Protein 7L1Y (pdb70)

Nearest PDB structures (foldseek):
  7l1y-assembly1_A  TM=1.004E+00  e=1.254E-53  unidentified
  7l1z-assembly3_C  TM=9.876E-01  e=2.554E-44  unidentified
  5vqj-assembly1_A  TM=9.761E-01  e=6.353E-40  unidentified
  8ypx-assembly1_A  TM=9.113E-01  e=1.255E-16  Thermoanaerobacterium saccharolyticum
  7kv0-assembly2_B  TM=8.827E-01  e=9.068E-17  Paenibacillus xylanivorans

Secondary structure (DSSP, 8-state):
--HHHHHHHHTTGGGSTTEEEEESSEEEE-SSEEEEEETTEEEEEEESSS-EEEEEETTSEEEEEE-SSS-EEEEEEEESS--TT-EEEEEEEEES--SEEEEEEEEE-TTS-TTSGGGEEEEEEEEEESS-GGGGSEEEEEEEETTEEEEEEEEEEEEE--TTSSEEEEEEEEEESSPPPTTSEEEEEHHHHHHHHHHTT-PPPPSS---SSSS---EEEEEEEES-SS-EEEEEEEEE----

Solvent-accessible surface area: 10443 Å² total; per-residue (Å²): 126,31,92,20,5,40,88,0,145,96,56,27,3,82,145,6,161,19,30,71,92,61,45,82,139,57,25,110,12,70,121,74,60,4,0,0,0,0,5,59,32,1,0,3,0,66,21,94,30,43,57,6,20,0,71,1,42,41,155,0,56,7,32,0,50,10,97,27,33,74,9,25,0,7,0,0,0,1,33,13,56,5,56,109,93,9,14,0,0,2,99,1,81,68,26,34,29,1,10,2,0,0,0,6,0,6,0,13,43,117,102,58,83,72,129,53,24,20,6,0,0,14,0,5,0,0,1,45,34,98,76,51,1,39,124,83,24,97,122,18,60,58,28,92,4,80,69,56,91,4,23,0,27,58,7,71,76,136,113,79,63,15,3,41,9,113,17,44,1,36,15,1,9,0,30,2,92,59,84,22,100,63,42,111,86,32,78,0,44,0,35,40,1,20,130,1,0,41,71,52,56,14,107,24,9,76,14,101,23,20,64,6,73,53,8,0,0,10,0,0,0,0,0,4,2,74,95,17,180,117,106,8,52,0,25,2,56,0,67,77,69,37,112,275

B-factor: mean 17.16, std 8.48, range [7.87, 65.56]

Sequence (244 aa):
MPPAVADAKASSGIARFNNAYTQYFPEATLIITQQPHATGHVGNFFFTHWKDGGSSAALDLDAKGNFSSVSSSWQGGGYNYVGGPGWHFGDKNRVIGYRFNQDSGASYITLYGWGYDKKSMPATDPAHLVEYYILLQRWTYDPSQDGIYGKTFVSNGIEYSSTYRSIRKVKPSINGPTTFYQYWSSKPSAQQELGKDHKIIFADHVKKAWADTGWILPDMNNFDASDDPTYQVLAVEVFNPQKNGTASGQVWDETPR

Foldseek 3Di:
DADLLVVCVVQPQVLFPQEDEEAAFKDKDWDAWHWYHAQNKIKTKHKPDATKIWIAGNQQWIKIWGFFFAIKIKMGIHHQFDDLQWKKKKAWADWPAFQFQWKWWKAAAPPDDLVDQLRIEIETETQAHPHDCQVAFDWQQWDDDPHWIKTKTKHWDQQDQDQQGGGIHIYIYIYTPDHHDHPDMDIDRNNVSQVSCVVRPRHGHGGADPPGRHGGRTIGRMGMHHNHRGIIMIIMGMDIPRDD

InterPro domains:
  IPR001137 Glycoside hydrolase family 11 [PTHR46828] (54-251)
  IPR013319 Glycoside hydrolase family 11/12 [G3DSA:2.60.120.180] (50-265)
  IPR013320 Concanavalin A-like lectin/glucanase domain superfamily [SSF49899] (63-260)
  IPR033123 Glycosyl hydrolase 11 domain [PF00457] (64-258)
  IPR033123 Glycosyl hydrolase 11 domain [PS51761] (53-261)

Structure (mmCIF, N/CA/C/O backbone):
data_7L1Y
#
_entry.id   7L1Y
#
_cell.length_a   55.958
_cell.length_b   55.958
_cell.length_c   163.276
_cell.angle_alpha   90.000
_cell.angle_beta   90.000
_cell.angle_gamma   90.000
#
_symmetry.space_group_name_H-M   'P 43 21 2'
#
loop_
_entity.id
_entity.type
_entity.pdbx_description
1 polymer Exo-B-1,4-beta-xylanase
2 branched beta-D-xylopyranose-(1-4)-beta-D-xylopyranose
3 non-polymer 1,2-ETHANEDIOL
4 water water
#
loop_
_atom_site.group_PDB
_atom_site.id
_atom_site.type_symbol
_atom_site.label_atom_id
_atom_site.label_alt_id
_atom_site.label_comp_id
_atom_site.label_asym_id
_atom_site.label_entity_id
_atom_site.label_seq_id
_atom_site.pdbx_PDB_ins_code
_atom_site.Cartn_x
_atom_site.Cartn_y
_atom_site.Cartn_z
_atom_site.occupancy
_atom_site.B_iso_or_equiv
_atom_site.auth_seq_id
_atom_site.auth_comp_id
_atom_site.auth_asym_id
_atom_site.auth_atom_id
_atom_site.pdbx_PDB_model_num
ATOM 1 N N . MET A 1 4 ? -14.99700 -29.36900 2.72300 1.000 42.11000 4 MET A N 1
ATOM 2 C CA . MET A 1 4 ? -13.99200 -29.02600 1.72500 1.000 37.46000 4 MET A CA 1
ATOM 3 C C . MET A 1 4 ? -13.89900 -27.51400 1.55000 1.000 29.81000 4 MET A C 1
ATOM 4 O O . MET A 1 4 ? -14.89000 -26.80400 1.72100 1.000 28.77000 4 MET A O 1
ATOM 9 N N . PRO A 1 5 ? -12.70400 -27.02200 1.22400 1.000 22.07000 5 PRO A N 1
ATOM 10 C CA . PRO A 1 5 ? -12.56200 -25.59600 0.94600 1.000 18.44000 5 PRO A CA 1
ATOM 11 C C . PRO A 1 5 ? -13.45700 -25.18400 -0.20100 1.000 16.56000 5 PRO A C 1
ATOM 12 O O . PRO A 1 5 ? -13.75700 -25.98900 -1.10600 1.000 16.95000 5 PRO A O 1
ATOM 16 N N . PRO A 1 6 ? -13.91000 -23.92500 -0.21600 1.000 15.52000 6 PRO A N 1
ATOM 17 C CA . PRO A 1 6 ? -14.97400 -23.53800 -1.16200 1.000 17.97000 6 PRO A CA 1
ATOM 18 C C . PRO A 1 6 ? -14.57400 -23.58500 -2.62800 1.000 16.61000 6 PRO A C 1
ATOM 19 O O . PRO A 1 6 ? -15.39500 -23.96900 -3.46900 1.000 16.38000 6 PRO A O 1
ATOM 23 N N . ALA A 1 7 ? -13.35600 -23.16100 -2.97600 1.000 17.50000 7 ALA A N 1
ATOM 24 C CA . ALA A 1 7 ? -12.95000 -23.23500 -4.37600 1.000 14.88000 7 ALA A CA 1
ATOM 25 C C . ALA A 1 7 ? -12.85000 -24.67500 -4.84400 1.000 14.30000 7 ALA A C 1
ATOM 26 O O . ALA A 1 7 ? -13.15200 -24.96900 -6.00800 1.000 15.20000 7 ALA A O 1
ATOM 28 N N . VAL A 1 8 ? -12.42800 -25.57600 -3.95800 1.000 13.76000 8 VAL A N 1
ATOM 29 C CA . VAL A 1 8 ? -12.38000 -26.99500 -4.29600 1.000 14.76000 8 VAL A CA 1
ATOM 30 C C . VAL A 1 8 ? -13.78400 -27.51300 -4.56400 1.000 16.06000 8 VAL A C 1
ATOM 31 O O . VAL A 1 8 ? -14.03400 -28.21200 -5.55400 1.000 15.34000 8 VAL A O 1
ATOM 35 N N . ALA A 1 9 ? -14.72200 -27.17400 -3.67600 1.000 16.34000 9 ALA A N 1
ATOM 36 C CA . ALA A 1 9 ? -16.10700 -27.58300 -3.86400 1.000 15.79000 9 ALA A CA 1
ATOM 37 C C . ALA A 1 9 ? -16.67400 -27.01300 -5.15500 1.000 17.60000 9 ALA A C 1
ATOM 38 O O . ALA A 1 9 ? -17.34300 -27.72800 -5.91200 1.000 15.59000 9 ALA A O 1
ATOM 40 N N . ASP A 1 10 ? -16.40800 -25.73100 -5.43300 1.000 15.12000 10 ASP A N 1
ATOM 41 C CA . ASP A 1 10 ? -16.90000 -25.12300 -6.66800 1.000 15.94000 10 ASP A CA 1
ATOM 42 C C . ASP A 1 10 ? -16.31000 -25.80300 -7.89400 1.000 15.32000 10 ASP A C 1
ATOM 43 O O . ASP A 1 10 ? -17.01600 -26.06300 -8.87300 1.000 14.92000 10 ASP A O 1
ATOM 48 N N . ALA A 1 11 ? -15.00900 -26.08300 -7.86400 1.000 13.92000 11 ALA A N 1
ATOM 49 C CA . ALA A 1 11 ? -14.36700 -26.73000 -9.00100 1.000 13.56000 11 ALA A CA 1
ATOM 50 C C . ALA A 1 11 ? -14.91100 -28.13600 -9.21400 1.000 15.25000 11 ALA A C 1
ATOM 51 O O . ALA A 1 11 ? -15.15400 -28.54300 -10.35500 1.000 13.64000 11 ALA A O 1
ATOM 53 N N . LYS A 1 12 ? -15.11700 -28.88400 -8.13000 1.000 14.28000 12 LYS A N 1
ATOM 54 C CA . LYS A 1 12 ? -15.68000 -30.22400 -8.25600 1.000 16.09000 12 LYS A CA 1
ATOM 55 C C . LYS A 1 12 ? -17.08900 -30.17400 -8.83200 1.000 15.62000 12 LYS A C 1
ATOM 56 O O . LYS A 1 12 ? -17.42800 -30.94600 -9.73900 1.000 15.81000 12 LYS A O 1
ATOM 62 N N . ALA A 1 13 ? -17.92400 -29.26500 -8.31400 1.000 15.20000 13 ALA A N 1
ATOM 63 C CA . ALA A 1 13 ? -19.31300 -29.15000 -8.74900 1.000 15.65000 13 ALA A CA 1
ATOM 64 C C . ALA A 1 13 ? -19.44600 -28.63000 -10.17200 1.000 16.93000 13 ALA A C 1
ATOM 65 O O . ALA A 1 13 ? -20.53100 -28.73100 -10.75300 1.000 15.85000 13 ALA A O 1
ATOM 67 N N . SER A 1 14 ? -18.38500 -28.05500 -10.73700 1.000 14.51000 14 SER A N 1
ATOM 68 C CA A SER A 1 14 ? -18.39400 -27.65000 -12.13700 0.700 14.40000 14 SER A CA 1
ATOM 69 C CA B SER A 1 14 ? -18.35100 -27.62300 -12.12700 0.300 14.44000 14 SER A CA 1
ATOM 70 C C . SER A 1 14 ? -17.59200 -28.59700 -13.01900 1.000 11.38000 14 SER A C 1
ATOM 71 O O . SER A 1 14 ? -17.35700 -28.29300 -14.19000 1.000 13.71000 14 SER A O 1
ATOM 76 N N . GLY A 1 15 ? -17.18400 -29.74000 -12.47700 1.000 12.68000 15 GLY A N 1
ATOM 77 C CA . GLY A 1 15 ? -16.61500 -30.81100 -13.27500 1.000 13.86000 15 GLY A CA 1
ATOM 78 C C . GLY A 1 15 ? -15.14800 -30.69800 -13.62000 1.000 12.24000 15 GLY A C 1
ATOM 79 O O . GLY A 1 15 ? -14.74400 -31.10700 -14.71400 1.000 12.07000 15 GLY A O 1
ATOM 80 N N . ILE A 1 16 ? -14.32600 -30.17600 -12.70400 1.000 12.50000 16 ILE A N 1
ATOM 81 C CA . ILE A 1 16 ? -12.89500 -30.08200 -12.97600 1.000 12.82000 16 ILE A CA 1
ATOM 82 C C . ILE A 1 16 ? -12.25400 -31.45400 -13.14600 1.000 11.42000 16 ILE A C 1
ATOM 83 O O . ILE A 1 16 ? -11.21500 -31.57700 -13.80300 1.000 13.09000 16 ILE A O 1
ATOM 88 N N . ALA A 1 17 ? -12.85800 -32.50000 -12.57500 1.000 13.58000 17 ALA A N 1
ATOM 89 C CA . ALA A 1 17 ? -12.31700 -33.84600 -12.71800 1.000 14.32000 17 ALA A CA 1
ATOM 90 C C . ALA A 1 17 ? -12.38600 -34.36400 -14.14800 1.000 15.02000 17 ALA A C 1
ATOM 91 O O . ALA A 1 17 ? -11.82400 -35.42900 -14.42600 1.000 18.33000 17 ALA A O 1
ATOM 93 N N . ARG A 1 18 ? -13.04800 -33.64500 -15.05800 1.000 12.81000 18 ARG A N 1
ATOM 94 C CA . ARG A 1 18 ? -13.04100 -34.02900 -16.46400 1.000 13.89000 18 ARG A CA 1
ATOM 95 C C . ARG A 1 18 ? -11.63400 -34.03300 -17.05300 1.000 15.10000 18 ARG A C 1
ATOM 96 O O . ARG A 1 18 ? -11.40400 -34.69200 -18.07300 1.000 15.95000 18 ARG A O 1
ATOM 104 N N . PHE A 1 19 ? -10.68800 -33.30900 -16.45200 1.000 14.19000 19 PHE A N 1
ATOM 105 C CA . PHE A 1 19 ? -9.34200 -33.21000 -16.99900 1.000 13.97000 19 PHE A CA 1
ATOM 106 C C . PHE A 1 19 ? -8.48600 -34.35800 -16.49200 1.000 12.57000 19 PHE A C 1
ATOM 107 O O . PHE A 1 19 ? -8.36300 -34.55900 -15.28100 1.000 14.38000 19 PHE A O 1
ATOM 115 N N . ASN A 1 20 ? -7.85200 -35.07500 -17.42000 1.000 13.46000 20 ASN A N 1
ATOM 116 C CA A ASN A 1 20 ? -6.98900 -36.18300 -17.02700 0.490 15.19000 20 ASN A CA 1
ATOM 117 C CA B ASN A 1 20 ? -6.98500 -36.18300 -17.03000 0.510 15.19000 20 ASN A CA 1
ATOM 118 C C . ASN A 1 20 ? -5.83200 -35.70000 -16.16000 1.000 14.33000 20 ASN A C 1
ATOM 119 O O . ASN A 1 20 ? -5.41800 -36.39200 -15.22200 1.000 15.40000 20 ASN A O 1
ATOM 128 N N . ALA A 1 21 ? -5.30300 -34.51200 -16.45100 1.000 12.79000 21 ALA A N 1
ATOM 129 C CA . ALA A 1 21 ? -4.16200 -33.98700 -15.70600 1.000 13.28000 21 ALA A CA 1
ATOM 130 C C . ALA A 1 21 ? -4.52700 -33.45700 -14.33100 1.000 12.23000 21 ALA A C 1
ATOM 131 O O . ALA A 1 21 ? -3.61800 -33.19800 -13.53500 1.000 13.54000 21 ALA A O 1
ATOM 133 N N . TYR A 1 22 ? -5.80900 -33.25800 -14.03000 1.000 12.40000 22 TYR A N 1
ATOM 134 C CA . TYR A 1 22 ? -6.18900 -32.85900 -12.68200 1.000 12.22000 22 TYR A CA 1
ATOM 135 C C . TYR A 1 22 ? -5.98800 -34.03600 -11.74200 1.000 14.37000 22 TYR A C 1
ATOM 136 O O . TYR A 1 22 ? -6.52100 -35.12700 -11.97900 1.000 15.85000 22 TYR A O 1
ATOM 145 N N . THR A 1 23 ? -5.19800 -33.82100 -10.69100 1.000 14.38000 23 THR A N 1
ATOM 146 C CA . THR A 1 23 ? -4.85000 -34.88200 -9.75700 1.000 14.40000 23 THR A CA 1
ATOM 147 C C . THR A 1 23 ? -5.93200 -35.03300 -8.69800 1.000 14.58000 23 THR A C 1
ATOM 148 O O . THR A 1 23 ? -6.82600 -35.87500 -8.83700 1.000 16.58000 23 THR A O 1
ATOM 152 N N . GLN A 1 24 ? -5.88500 -34.21500 -7.65700 1.000 15.98000 24 GLN A N 1
ATOM 153 C CA . GLN A 1 24 ? -6.85600 -34.33000 -6.57800 1.000 14.46000 24 GLN A CA 1
ATOM 154 C C . GLN A 1 24 ? -6.75900 -33.08800 -5.70800 1.000 16.03000 24 GLN A C 1
ATOM 155 O O . GLN A 1 24 ? -5.90300 -32.21900 -5.90600 1.000 15.06000 24 GLN A O 1
ATOM 161 N N . TYR A 1 25 ? -7.65000 -33.03200 -4.72600 1.000 16.35000 25 TYR A N 1
ATOM 162 C CA . TYR A 1 25 ? -7.54100 -32.11100 -3.61000 1.000 16.25000 25 TYR A CA 1
ATOM 163 C C . TYR A 1 25 ? -6.61500 -32.72900 -2.56900 1.000 17.64000 25 TYR A C 1
ATOM 164 O O . TYR A 1 25 ? -6.84400 -33.85800 -2.11600 1.000 16.90000 25 TYR A O 1
ATOM 173 N N . PHE A 1 26 ? -5.54200 -32.00700 -2.22900 1.000 16.34000 26 PHE A N 1
ATOM 174 C CA . PHE A 1 26 ? -4.65300 -32.37400 -1.13600 1.000 16.18000 26 PHE A CA 1
ATOM 175 C C . PHE A 1 26 ? -4.97300 -31.47500 0.04600 1.000 15.54000 26 PHE A C 1
ATOM 176 O O . PHE A 1 26 ? -4.82800 -30.24900 -0.07300 1.000 14.37000 26 PHE A O 1
ATOM 184 N N . PRO A 1 27 ? -5.40200 -32.01300 1.19300 1.000 18.83000 27 PRO A N 1
ATOM 185 C CA . PRO A 1 27 ? -5.83000 -31.13100 2.28800 1.000 17.83000 27 PRO A CA 1
ATOM 186 C C . PRO A 1 27 ? -4.70400 -30.35200 2.95100 1.000 20.53000 27 PRO A C 1
ATOM 187 O O . PRO A 1 27 ? -4.97000 -29.28000 3.50500 1.000 20.64000 27 PRO A O 1
ATOM 191 N N . GLU A 1 28 ? -3.46400 -30.83700 2.92100 1.000 18.77000 28 GLU A N 1
ATOM 192 C CA . GLU A 1 28 ? -2.40100 -30.27400 3.75100 1.000 25.57000 28 GLU A CA 1
ATOM 193 C C . GLU A 1 28 ? -1.32600 -29.55900 2.93400 1.000 27.42000 28 GLU A C 1
ATOM 194 O O . GLU A 1 28 ? -1.24300 -28.33000 2.96600 1.000 28.30000 28 GLU A O 1
ATOM 200 N N . ALA A 1 29 ? -0.46200 -30.30300 2.25700 1.000 19.41000 29 ALA A N 1
ATOM 201 C CA . ALA A 1 29 ? 0.60800 -29.74500 1.44200 1.000 19.67000 29 ALA A CA 1
ATOM 202 C C . ALA A 1 29 ? 1.19300 -30.88700 0.63800 1.000 24.93000 29 ALA A C 1
ATOM 203 O O . ALA A 1 29 ? 1.25900 -32.01800 1.12500 1.000 31.85000 29 ALA A O 1
ATOM 205 N N . THR A 1 30 ? 1.60500 -30.59900 -0.59000 1.000 17.66000 30 THR A N 1
ATOM 206 C CA . THR A 1 30 ? 2.12300 -31.64800 -1.44700 1.000 18.30000 30 THR A CA 1
ATOM 207 C C . THR A 1 30 ? 3.30800 -31.12900 -2.24500 1.000 13.03000 30 THR A C 1
ATOM 208 O O . THR A 1 30 ? 3.51500 -29.92000 -2.39100 1.000 15.08000 30 THR A O 1
ATOM 212 N N . LEU A 1 31 ? 4.09200 -32.07500 -2.74500 1.000 13.76000 31 LEU A N 1
ATOM 213 C CA . LEU A 1 31 ? 5.20400 -31.81400 -3.64000 1.000 14.89000 31 LEU A CA 1
ATOM 214 C C . LEU A 1 31 ? 4.84500 -32.38700 -5.00400 1.000 16.60000 31 LEU A C 1
ATOM 215 O O . LEU A 1 31 ? 4.50900 -33.57100 -5.11300 1.000 17.88000 31 LEU A O 1
ATOM 220 N N . ILE A 1 32 ? 4.90600 -31.54700 -6.03500 1.000 13.04000 32 ILE A N 1
ATOM 221 C CA A ILE A 1 32 ? 4.57100 -31.93800 -7.40000 0.670 13.44000 32 ILE A CA 1
ATOM 222 C CA B ILE A 1 32 ? 4.56900 -31.93000 -7.40300 0.330 13.46000 32 ILE A CA 1
ATOM 223 C C . ILE A 1 32 ? 5.85300 -31.96000 -8.21600 1.000 11.95000 32 ILE A C 1
ATOM 224 O O . ILE A 1 32 ? 6.57200 -30.95700 -8.27700 1.000 12.52000 32 ILE A O 1
ATOM 233 N N . THR A 1 33 ? 6.12400 -33.09600 -8.87100 1.000 13.82000 33 THR A N 1
ATOM 234 C CA . THR A 1 33 ? 7.33900 -33.26700 -9.66300 1.000 13.56000 33 THR A CA 1
ATOM 235 C C . THR A 1 33 ? 7.10600 -33.84200 -11.05700 1.000 13.21000 33 THR A C 1
ATOM 236 O O . THR A 1 33 ? 8.05600 -33.89500 -11.84300 1.000 14.39000 33 THR A O 1
ATOM 240 N N . GLN A 1 34 ? 5.88200 -34.26200 -11.38700 1.000 14.45000 34 GLN A N 1
ATOM 241 C CA A GLN A 1 34 ? 5.60100 -34.95000 -12.63900 0.460 13.30000 34 GLN A CA 1
ATOM 242 C CA B GLN A 1 34 ? 5.59500 -34.95000 -12.63900 0.540 13.29000 34 GLN A CA 1
ATOM 243 C C . GLN A 1 34 ? 5.61300 -33.96700 -13.81400 1.000 13.23000 34 GLN A C 1
ATOM 244 O O . GLN A 1 34 ? 5.73700 -32.75300 -13.62700 1.000 12.77000 34 GLN A O 1
ATOM 255 N N . PRO A 1 35 ? 5.51000 -34.45900 -15.05900 1.000 12.46000 35 PRO A N 1
ATOM 256 C CA . PRO A 1 35 ? 5.55700 -33.52100 -16.19700 1.000 13.22000 35 PRO A CA 1
ATOM 257 C C . PRO A 1 35 ? 4.40000 -32.53700 -16.28400 1.000 11.51000 35 PRO A C 1
ATOM 258 O O . PRO A 1 35 ? 4.61200 -31.41400 -16.75600 1.000 12.91000 35 PRO A O 1
ATOM 262 N N . HIS A 1 36 ? 3.18800 -32.91900 -15.88200 1.000 11.48000 36 HIS A N 1
ATOM 263 C CA . HIS A 1 36 ? 2.01100 -32.08100 -16.12500 1.000 11.05000 36 HIS A CA 1
ATOM 264 C C . HIS A 1 36 ? 0.94800 -32.43200 -15.09900 1.000 11.51000 36 HIS A C 1
ATOM 265 O O . HIS A 1 36 ? 0.46300 -33.56700 -15.07900 1.000 12.67000 36 HIS A O 1
ATOM 272 N N . ALA A 1 37 ? 0.59000 -31.47500 -14.24600 1.000 10.67000 37 ALA A N 1
ATOM 273 C CA . ALA A 1 37 ? -0.41600 -31.73600 -13.22800 1.000 11.07000 37 ALA A CA 1
ATOM 274 C C . ALA A 1 37 ? -1.11200 -30.44600 -12.83800 1.000 10.90000 37 ALA A C 1
ATOM 275 O O . ALA A 1 37 ? -0.49600 -29.37600 -12.79700 1.000 11.43000 37 ALA A O 1
ATOM 277 N N . THR A 1 38 ? -2.39800 -30.56300 -12.54900 1.000 10.66000 38 THR A N 1
ATOM 278 C CA . THR A 1 38 ? -3.13500 -29.54100 -11.83200 1.000 11.61000 38 THR A CA 1
ATOM 279 C C . THR A 1 38 ? -3.76800 -30.20400 -10.62200 1.000 10.92000 38 THR A C 1
ATOM 280 O O . THR A 1 38 ? -3.75200 -31.42900 -10.48000 1.000 11.00000 38 THR A O 1
ATOM 284 N N . GLY A 1 39 ? -4.30600 -29.38500 -9.72800 1.000 10.60000 39 GLY A N 1
ATOM 285 C CA . GLY A 1 39 ? -4.91200 -29.90300 -8.51800 1.000 11.91000 39 GLY A CA 1
ATOM 286 C C . GLY A 1 39 ? -5.22100 -28.77000 -7.56400 1.000 9.52000 39 GLY A C 1
ATOM 287 O O . GLY A 1 39 ? -5.16600 -27.59900 -7.93200 1.000 10.69000 39 GLY A O 1
ATOM 288 N N . HIS A 1 40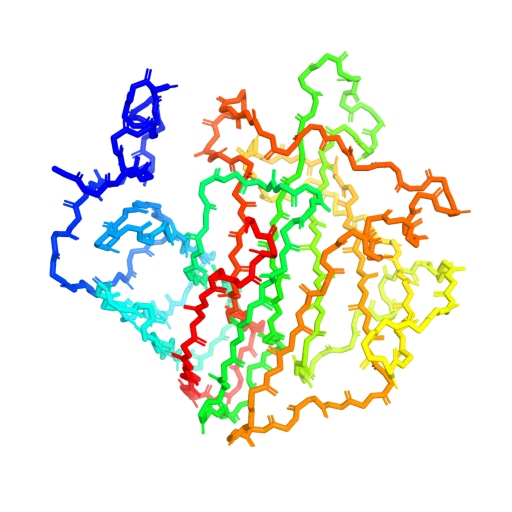 ? -5.55700 -29.14600 -6.33100 1.000 11.85000 40 HIS A N 1
ATOM 289 C CA . HIS A 1 40 ? -5.74800 -28.18500 -5.25300 1.000 10.90000 40 HIS A CA 1
ATOM 290 C C . HIS A 1 40 ? -4.96900 -28.63500 -4.02800 1.000 11.51000 40 HIS A C 1
ATOM 291 O O . HIS A 1 40 ? -4.94700 -29.82100 -3.69500 1.000 13.05000 40 HIS A O 1
ATOM 298 N N . VAL A 1 41 ? -4.30300 -27.68700 -3.38100 1.000 12.53000 41 VAL A N 1
ATOM 299 C CA . VAL A 1 41 ? -3.74200 -27.87600 -2.05000 1.000 12.53000 41 VAL A CA 1
ATOM 300 C C . VAL A 1 41 ? -4.48300 -26.90400 -1.15800 1.000 13.27000 41 VAL A C 1
ATOM 301 O O . VAL A 1 41 ? -4.41000 -25.68800 -1.36900 1.000 13.56000 41 VAL A O 1
ATOM 305 N N . GLY A 1 42 ? -5.21400 -27.42800 -0.17700 1.000 13.31000 42 GLY A N 1
ATOM 306 C CA . GLY A 1 42 ? -6.17600 -26.55600 0.46500 1.000 13.70000 42 GLY A CA 1
ATOM 307 C C . GLY A 1 42 ? -7.11000 -25.93900 -0.55800 1.000 14.39000 42 GLY A C 1
ATOM 308 O O . GLY A 1 42 ? -7.55500 -26.59700 -1.50700 1.000 14.01000 42 GLY A O 1
ATOM 309 N N . ASN A 1 43 ? -7.37800 -24.64500 -0.39700 1.000 12.18000 43 ASN A N 1
ATOM 310 C CA . ASN A 1 43 ? -8.21700 -23.90100 -1.32500 1.000 11.95000 43 ASN A CA 1
ATOM 311 C C . ASN A 1 43 ? -7.46500 -23.42400 -2.56400 1.000 11.98000 43 ASN A C 1
ATOM 312 O O . ASN A 1 43 ? -8.08400 -22.79600 -3.43100 1.000 12.54000 43 ASN A O 1
ATOM 317 N N . PHE A 1 44 ? -6.16000 -23.69300 -2.66400 1.000 12.00000 44 PHE A N 1
ATOM 318 C CA . PHE A 1 44 ? -5.32500 -23.14300 -3.73000 1.000 11.68000 44 PHE A CA 1
ATOM 319 C C . PHE A 1 44 ? -5.26100 -24.10600 -4.90500 1.000 10.75000 44 PHE A C 1
ATOM 320 O O . PHE A 1 44 ? -4.81100 -25.24500 -4.75300 1.000 11.12000 44 PHE A O 1
ATOM 328 N N . PHE A 1 45 ? -5.70800 -23.65000 -6.07300 1.000 10.34000 45 PHE A N 1
ATOM 329 C CA . PHE A 1 45 ? -5.42100 -24.37300 -7.30400 1.000 10.42000 45 PHE A CA 1
ATOM 330 C C . PHE A 1 45 ? -3.92500 -24.31500 -7.59300 1.000 9.82000 45 PHE A C 1
ATOM 331 O O . PHE A 1 45 ? -3.23300 -23.37200 -7.20100 1.000 10.01000 45 PHE A O 1
ATOM 339 N N . PHE A 1 46 ? -3.42000 -25.31700 -8.30400 1.000 10.00000 46 PHE A N 1
ATOM 340 C CA . PHE A 1 46 ? -2.07200 -25.22300 -8.84300 1.000 9.21000 46 PHE A CA 1
ATOM 341 C C . PHE A 1 46 ? -2.02800 -25.76100 -10.26400 1.000 10.43000 46 PHE A C 1
ATOM 342 O O . PHE A 1 46 ? -2.80900 -26.64600 -10.64500 1.000 10.24000 46 PHE A O 1
ATOM 350 N N . THR A 1 47 ? -1.07600 -25.23000 -11.03100 1.000 9.41000 47 THR A N 1
ATOM 351 C CA . THR A 1 47 ? -0.66300 -25.79400 -12.30400 1.000 9.92000 47 THR A CA 1
ATOM 352 C C . THR A 1 47 ? 0.83400 -26.06300 -12.24900 1.000 9.29000 47 THR A C 1
ATOM 353 O O . THR A 1 47 ? 1.57400 -25.41500 -11.49300 1.000 10.11000 47 THR A O 1
ATOM 357 N N . HIS A 1 48 ? 1.27600 -27.03100 -13.05400 1.000 9.53000 48 HIS A N 1
ATOM 358 C CA . HIS A 1 48 ? 2.66400 -27.48200 -13.03500 1.000 10.06000 48 HIS A CA 1
ATOM 359 C C . HIS A 1 48 ? 2.90400 -28.16800 -14.37600 1.000 8.81000 48 HIS A C 1
ATOM 360 O O . HIS A 1 48 ? 2.26200 -29.18500 -14.66500 1.000 9.92000 48 HIS A O 1
ATOM 367 N N . TRP A 1 49 ? 3.78900 -27.60500 -15.19400 1.000 10.24000 49 TRP A N 1
ATOM 368 C CA . TRP A 1 49 ? 4.01800 -28.15500 -16.52500 1.000 10.05000 49 TRP A CA 1
ATOM 369 C C . TRP A 1 49 ? 5.46000 -27.92700 -16.94500 1.000 10.47000 49 TRP A C 1
ATOM 370 O O . TRP A 1 49 ? 5.99500 -26.83000 -16.78500 1.000 10.02000 49 TRP A O 1
ATOM 381 N N . LYS A 1 50 ? 6.07100 -28.96200 -17.52300 1.000 10.18000 50 LYS A N 1
ATOM 382 C CA . LYS A 1 50 ? 7.38000 -28.82700 -18.14800 1.000 11.33000 50 LYS A CA 1
ATOM 383 C C . LYS A 1 50 ? 7.46700 -29.75500 -19.35100 1.000 12.23000 50 LYS A C 1
ATOM 384 O O . LYS A 1 50 ? 6.74100 -30.74900 -19.45200 1.000 14.07000 50 LYS A O 1
ATOM 390 N N . ASP A 1 51 ? 8.37900 -29.42100 -20.26000 1.000 12.27000 51 ASP A N 1
ATOM 391 C CA . ASP A 1 51 ? 8.63100 -30.23900 -21.44300 1.000 12.11000 51 ASP A CA 1
ATOM 392 C C . ASP A 1 51 ? 9.84300 -31.14600 -21.28300 1.000 14.38000 51 ASP A C 1
ATOM 393 O O . ASP A 1 51 ? 10.24100 -31.81000 -22.24600 1.000 14.18000 51 ASP A O 1
ATOM 398 N N . GLY A 1 52 ? 10.41000 -31.20700 -20.09100 1.000 13.40000 52 GLY A N 1
ATOM 399 C CA . GLY A 1 52 ? 11.62600 -31.95200 -19.83200 1.000 14.61000 52 GLY A CA 1
ATOM 400 C C . GLY A 1 52 ? 12.21400 -31.47600 -18.51900 1.000 13.69000 52 GLY A C 1
ATOM 401 O O . GLY A 1 52 ? 11.63000 -30.65000 -17.81400 1.000 14.35000 52 GLY A O 1
ATOM 402 N N . GLY A 1 53 ? 13.38900 -32.01500 -18.19500 1.000 14.39000 53 GLY A N 1
ATOM 403 C CA . GLY A 1 53 ? 14.10900 -31.54800 -17.02100 1.000 14.07000 53 GLY A CA 1
ATOM 404 C C . GLY A 1 53 ? 13.46500 -31.96400 -15.70800 1.000 13.90000 53 GLY A C 1
ATOM 405 O O . GLY A 1 53 ? 12.57500 -32.81400 -15.64100 1.000 14.28000 53 GLY A O 1
ATOM 406 N N . SER A 1 54 ? 13.94200 -31.32900 -14.64000 1.000 13.74000 54 SER A N 1
ATOM 407 C CA A SER A 1 54 ? 13.49900 -31.63800 -13.28800 0.850 13.57000 54 SER A CA 1
ATOM 408 C CA B SER A 1 54 ? 13.50600 -31.63700 -13.28300 0.150 13.63000 54 SER A CA 1
ATOM 409 C C . SER A 1 54 ? 13.16600 -30.33800 -12.56900 1.000 12.22000 54 SER A C 1
ATOM 410 O O . SER A 1 54 ? 14.01600 -29.44300 -12.46500 1.000 14.04000 54 SER A O 1
ATOM 415 N N . ALA A 1 55 ? 11.93200 -30.23500 -12.07500 1.000 12.64000 55 ALA A N 1
ATOM 416 C CA . ALA A 1 55 ? 11.48000 -29.07100 -11.32800 1.000 11.69000 55 ALA A CA 1
ATOM 417 C C . ALA A 1 55 ? 10.36400 -29.52200 -10.39800 1.000 12.34000 55 ALA A C 1
ATOM 418 O O . ALA A 1 55 ? 9.55200 -30.37600 -10.76500 1.000 14.11000 55 ALA A O 1
ATOM 420 N N . ALA A 1 56 ? 10.33400 -28.96200 -9.19400 1.000 12.22000 56 ALA A N 1
ATOM 421 C CA . ALA A 1 56 ? 9.41300 -29.41500 -8.16200 1.000 13.19000 56 ALA A CA 1
ATOM 422 C C . ALA A 1 56 ? 8.69900 -28.22700 -7.53700 1.000 11.63000 56 ALA A C 1
ATOM 423 O O . ALA A 1 56 ? 9.34100 -27.24100 -7.15400 1.000 13.06000 56 ALA A O 1
ATOM 425 N N . LEU A 1 57 ? 7.37400 -28.33000 -7.42600 1.000 11.88000 57 LEU A N 1
ATOM 426 C CA . LEU A 1 57 ? 6.54400 -27.32100 -6.78200 1.000 11.15000 57 LEU A CA 1
ATOM 427 C C . LEU A 1 57 ? 6.12600 -27.84600 -5.41500 1.000 10.88000 57 LEU A C 1
ATOM 428 O O . LEU A 1 57 ? 5.49700 -28.90600 -5.31600 1.000 11.56000 57 LEU A O 1
ATOM 433 N N . ASP A 1 58 ? 6.47500 -27.10200 -4.37200 1.000 11.02000 58 ASP A N 1
ATOM 434 C CA . ASP A 1 58 ? 6.11800 -27.41200 -2.99500 1.000 11.32000 58 ASP A CA 1
ATOM 435 C C . ASP A 1 58 ? 5.09600 -26.37200 -2.56300 1.000 12.03000 58 ASP A C 1
ATOM 436 O O . ASP A 1 58 ? 5.39000 -25.17500 -2.57800 1.000 13.60000 58 ASP A O 1
ATOM 441 N N . LEU A 1 59 ? 3.90000 -26.81600 -2.18200 1.000 11.56000 59 LEU A N 1
ATOM 442 C CA . LEU A 1 59 ? 2.80200 -25.89000 -1.94000 1.000 11.48000 59 LEU A CA 1
ATOM 443 C C . LEU A 1 59 ? 2.05000 -26.30400 -0.68800 1.000 13.39000 59 LEU A C 1
ATOM 444 O O . LEU A 1 59 ? 1.73700 -27.48400 -0.53000 1.000 14.11000 59 LEU A O 1
ATOM 449 N N . ASP A 1 60 ? 1.74800 -25.34000 0.17900 1.000 12.54000 60 ASP A N 1
ATOM 450 C CA . ASP A 1 60 ? 0.97100 -25.61300 1.38400 1.000 12.66000 60 ASP A CA 1
ATOM 451 C C . ASP A 1 60 ? -0.42300 -25.00200 1.27600 1.000 13.89000 60 ASP A C 1
ATOM 452 O O . ASP A 1 60 ? -0.72100 -24.22800 0.36100 1.000 13.88000 60 ASP A O 1
ATOM 457 N N . ALA A 1 61 ? -1.28500 -25.36900 2.23500 1.000 14.37000 61 ALA A N 1
ATOM 458 C CA . ALA A 1 61 ? -2.67400 -24.92500 2.23800 1.000 14.36000 61 ALA A CA 1
ATOM 459 C C . ALA A 1 61 ? -2.84300 -23.46500 2.62700 1.000 13.51000 61 ALA A C 1
ATOM 460 O O . ALA A 1 61 ? -3.97800 -22.97400 2.62400 1.000 16.18000 61 ALA A O 1
ATOM 462 N N . LYS A 1 62 ? -1.76100 -22.76100 2.96400 1.000 13.17000 62 LYS A N 1
ATOM 463 C CA . LYS A 1 62 ? -1.80000 -21.32700 3.19700 1.000 14.01000 62 LYS A CA 1
ATOM 464 C C . LYS A 1 62 ? -1.26000 -20.52600 2.01700 1.000 13.34000 62 LYS A C 1
ATOM 465 O O . LYS A 1 62 ? -1.12300 -19.30300 2.12000 1.000 15.79000 62 LYS A O 1
ATOM 471 N N . GLY A 1 63 ? -0.97100 -21.18000 0.89400 1.000 13.85000 63 GLY A N 1
ATOM 472 C CA . GLY A 1 63 ? -0.47600 -20.48300 -0.27500 1.000 12.56000 63 GLY A CA 1
ATOM 473 C C . GLY A 1 63 ? 0.99800 -20.16600 -0.25800 1.000 13.45000 63 GLY A C 1
ATOM 474 O O . GLY A 1 63 ? 1.46200 -19.41600 -1.12800 1.000 13.76000 63 GLY A O 1
ATOM 475 N N . ASN A 1 64 ? 1.74500 -20.67400 0.72200 1.000 12.99000 64 ASN A N 1
ATOM 476 C CA . ASN A 1 64 ? 3.19600 -20.58600 0.67000 1.000 11.35000 64 ASN A CA 1
ATOM 477 C C . ASN A 1 64 ? 3.70100 -21.62800 -0.31500 1.000 12.91000 64 ASN A C 1
ATOM 478 O O . ASN A 1 64 ? 3.24000 -22.77300 -0.31400 1.000 12.74000 64 ASN A O 1
ATOM 483 N N . PHE A 1 65 ? 4.65900 -21.24000 -1.15300 1.000 10.91000 65 PHE A N 1
ATOM 484 C CA . PHE A 1 65 ? 5.12800 -22.17500 -2.15700 1.000 12.24000 65 PHE A CA 1
ATOM 485 C C . PHE A 1 65 ? 6.58500 -21.93200 -2.50000 1.000 11.20000 65 PHE A C 1
ATOM 486 O O . PHE A 1 65 ? 7.12700 -20.84000 -2.31700 1.000 10.92000 65 PHE A O 1
ATOM 494 N N . SER A 1 66 ? 7.19700 -22.97400 -3.03600 1.000 11.14000 66 SER A N 1
ATOM 495 C CA A SER A 1 66 ? 8.56600 -22.91500 -3.51500 0.400 12.79000 66 SER A CA 1
ATOM 496 C CA B SER A 1 66 ? 8.55200 -22.88300 -3.54000 0.600 12.73000 66 SER A CA 1
ATOM 497 C C . SER A 1 66 ? 8.66200 -23.73700 -4.79200 1.000 12.12000 66 SER A C 1
ATOM 498 O O . SER A 1 66 ? 8.06200 -24.81300 -4.88500 1.000 13.81000 66 SER A O 1
ATOM 503 N N . VAL A 1 67 ? 9.40600 -23.23400 -5.76800 1.000 11.66000 67 VAL A N 1
ATOM 504 C CA . VAL A 1 67 ? 9.74600 -23.98600 -6.96800 1.000 12.40000 67 VAL A CA 1
ATOM 505 C C . VAL A 1 67 ? 11.25400 -24.17400 -6.94800 1.000 12.00000 67 VAL A C 1
ATOM 506 O O . VAL A 1 67 ? 12.00900 -23.19900 -6.80900 1.000 12.92000 67 VAL A O 1
ATOM 510 N N . SER A 1 68 ? 11.69000 -25.42400 -7.02100 1.000 12.17000 68 SER A N 1
ATOM 511 C CA A SER A 1 68 ? 13.10400 -25.76500 -7.07500 0.460 12.72000 68 SER A CA 1
ATOM 512 C CA B SER A 1 68 ? 13.10400 -25.76600 -7.07400 0.320 12.73000 68 SER A CA 1
ATOM 513 C CA C SER A 1 68 ? 13.10500 -25.76200 -7.07700 0.220 12.74000 68 SER A CA 1
ATOM 514 C C . SER A 1 68 ? 13.38500 -26.39300 -8.43100 1.000 13.34000 68 SER A C 1
ATOM 515 O O . SER A 1 68 ? 12.73600 -27.37500 -8.80800 1.000 15.39000 68 SER A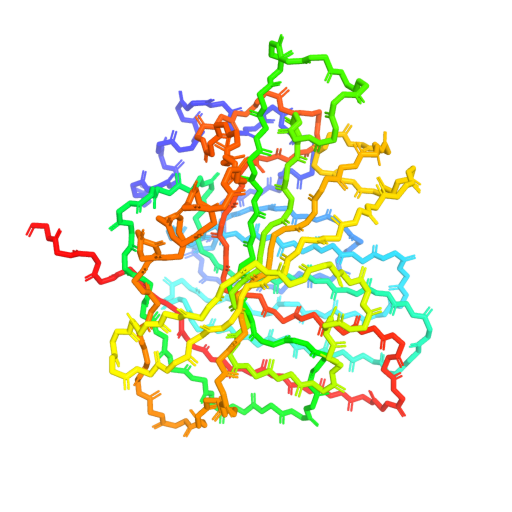 O 1
ATOM 522 N N . TRP A 1 69 ? 14.34500 -25.83400 -9.15700 1.000 11.40000 69 TRP A N 1
ATOM 523 C CA . TRP A 1 69 ? 14.65200 -26.30800 -10.49600 1.000 11.75000 69 TRP A CA 1
ATOM 524 C C . TRP A 1 69 ? 16.10100 -26.75500 -10.61600 1.000 12.82000 69 TRP A C 1
ATOM 525 O O . TRP A 1 69 ? 16.99300 -26.25900 -9.91800 1.000 13.25000 69 TRP A O 1
ATOM 536 N N . GLN A 1 70 ? 16.31800 -27.70300 -11.52000 1.000 12.70000 70 GLN A N 1
ATOM 537 C CA . GLN A 1 70 ? 17.63300 -28.23300 -11.83200 1.000 12.34000 70 GLN A CA 1
ATOM 538 C C . GLN A 1 70 ? 18.10000 -27.62600 -13.14700 1.000 11.86000 70 GLN A C 1
ATOM 539 O O . GLN A 1 70 ? 17.30900 -27.46100 -14.07800 1.000 12.40000 70 GLN A O 1
ATOM 545 N N . GLY A 1 71 ? 19.38500 -27.30500 -13.23400 1.000 11.07000 71 GLY A N 1
ATOM 546 C CA . GLY A 1 71 ? 19.91200 -26.79500 -14.48700 1.000 12.55000 71 GLY A CA 1
ATOM 547 C C . GLY A 1 71 ? 19.63000 -27.73700 -15.64100 1.000 11.77000 71 GLY A C 1
ATOM 548 O O . GLY A 1 71 ? 19.61200 -28.96100 -15.45500 1.000 11.20000 71 GLY A O 1
ATOM 549 N N . GLY A 1 72 ? 19.38800 -27.19400 -16.82700 1.000 11.19000 72 GLY A N 1
ATOM 550 C CA . GLY A 1 72 ? 19.13400 -28.02900 -17.98700 1.000 12.22000 72 GLY A CA 1
ATOM 551 C C . GLY A 1 72 ? 18.37900 -27.29700 -19.07100 1.000 13.20000 72 GLY A C 1
ATOM 552 O O . GLY A 1 72 ? 17.91400 -26.16700 -18.90200 1.000 11.72000 72 GLY A O 1
ATOM 553 N N . GLY A 1 73 ? 18.26800 -27.97000 -20.21500 1.000 12.23000 73 GLY A N 1
ATOM 554 C CA . GLY A 1 73 ? 17.58000 -27.42800 -21.37200 1.000 13.44000 73 GLY A CA 1
ATOM 555 C C . GLY A 1 73 ? 16.13800 -27.88000 -21.42700 1.000 13.62000 73 GLY A C 1
ATOM 556 O O . GLY A 1 73 ? 15.83000 -28.94000 -21.98500 1.000 18.26000 73 GLY A O 1
ATOM 557 N N . TYR A 1 74 ? 15.24800 -27.08300 -20.84300 1.000 12.46000 74 TYR A N 1
ATOM 558 C CA . TYR A 1 74 ? 13.82500 -27.38500 -20.77800 1.000 11.70000 74 TYR A CA 1
ATOM 559 C C . TYR A 1 74 ? 13.11900 -26.10900 -20.35400 1.000 12.10000 74 TYR A C 1
ATOM 560 O O . TYR A 1 74 ? 13.75700 -25.11100 -20.00300 1.000 13.28000 74 TYR A O 1
ATOM 569 N N . ASN A 1 75 ? 11.78700 -26.16600 -20.37700 1.000 11.52000 75 ASN A N 1
ATOM 570 C CA . ASN A 1 75 ? 10.92300 -25.07600 -19.94200 1.000 11.30000 75 ASN A CA 1
ATOM 571 C C . ASN A 1 75 ? 9.96900 -25.63900 -18.90200 1.000 10.90000 75 ASN A C 1
ATOM 572 O O . ASN A 1 75 ? 9.35000 -26.68200 -19.13100 1.000 11.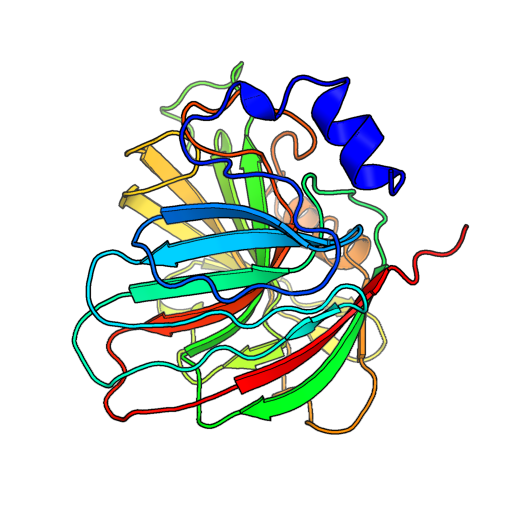64000 75 ASN A O 1
ATOM 577 N N . TYR A 1 76 ? 9.87800 -24.97100 -17.74600 1.000 10.29000 76 TYR A N 1
ATOM 578 C CA . TYR A 1 76 ? 8.91600 -25.30700 -16.70400 1.000 10.14000 76 TYR A CA 1
ATOM 579 C C . TYR A 1 76 ? 8.16200 -24.04600 -16.31900 1.000 10.08000 76 TYR A C 1
ATOM 580 O O . TYR A 1 76 ? 8.76000 -22.97100 -16.20100 1.000 10.00000 76 TYR A O 1
ATOM 589 N N . VAL A 1 77 ? 6.85900 -24.17700 -16.09100 1.000 9.79000 77 VAL A N 1
ATOM 590 C CA . VAL A 1 77 ? 6.09000 -23.10000 -15.47200 1.000 10.30000 77 VAL A CA 1
ATOM 591 C C . VAL A 1 77 ? 5.04700 -23.70000 -14.53700 1.000 9.20000 77 VAL A C 1
ATOM 592 O O . VAL A 1 77 ? 4.34300 -24.65200 -14.90000 1.000 10.01000 77 VAL A O 1
ATOM 596 N N . GLY A 1 78 ? 4.96500 -23.16600 -13.32200 1.000 9.49000 78 GLY A N 1
ATOM 597 C CA . GLY A 1 78 ? 3.96900 -23.64100 -12.38300 1.000 10.36000 78 GLY A CA 1
ATOM 598 C C . GLY A 1 78 ? 3.83700 -22.72500 -11.18800 1.000 9.60000 78 GLY A C 1
ATOM 599 O O . GLY A 1 78 ? 4.70100 -21.87800 -10.92000 1.000 9.51000 78 GLY A O 1
ATOM 600 N N . GLY A 1 79 ? 2.72300 -22.89300 -10.48200 1.000 9.28000 79 GLY A N 1
ATOM 601 C CA . GLY A 1 79 ? 2.47000 -22.16700 -9.26100 1.000 9.35000 79 GLY A CA 1
ATOM 602 C C . GLY A 1 79 ? 1.01300 -22.20600 -8.85200 1.000 9.72000 79 GLY A C 1
ATOM 603 O O . GLY A 1 79 ? 0.16700 -22.83900 -9.50200 1.000 10.13000 79 GLY A O 1
ATOM 604 N N . PRO A 1 80 ? 0.69400 -21.51300 -7.74000 1.000 9.13000 80 PRO A N 1
ATOM 605 C CA . PRO A 1 80 ? -0.64000 -21.61900 -7.13900 1.000 9.34000 80 PRO A CA 1
ATOM 606 C C . PRO A 1 80 ? -1.53300 -20.42200 -7.41400 1.000 8.95000 80 PRO A C 1
ATOM 607 O O . PRO A 1 80 ? -1.06400 -19.31500 -7.70900 1.000 9.66000 80 PRO A O 1
ATOM 611 N N . GLY A 1 81 ? -2.83800 -20.64400 -7.28600 1.000 9.68000 81 GLY A N 1
ATOM 612 C CA . GLY A 1 81 ? -3.80400 -19.58700 -7.44500 1.000 11.37000 81 GLY A CA 1
ATOM 613 C C . GLY A 1 81 ? -5.21600 -20.11400 -7.54700 1.000 9.19000 81 GLY A C 1
ATOM 614 O O . GLY A 1 81 ? -5.76600 -20.65500 -6.57700 1.000 10.10000 81 GLY A O 1
ATOM 615 N N . TRP A 1 82 ? -5.78800 -19.99800 -8.74500 1.000 9.65000 82 TRP A N 1
ATOM 616 C CA . TRP A 1 82 ? -7.22100 -20.15900 -8.96600 1.000 10.37000 82 TRP A CA 1
ATOM 617 C C . TRP A 1 82 ? -7.47400 -20.96000 -10.23300 1.000 10.11000 82 TRP A C 1
ATOM 618 O O . TRP A 1 82 ? -6.77000 -20.81200 -11.23700 1.000 10.30000 82 TRP A O 1
ATOM 629 N N . HIS A 1 83 ? -8.54000 -21.77000 -10.19400 1.000 10.09000 83 HIS A N 1
ATOM 630 C CA . HIS A 1 83 ? -8.91500 -22.55700 -11.36600 1.000 11.82000 83 HIS A CA 1
ATOM 631 C C . HIS A 1 83 ? -9.52400 -21.73000 -12.48600 1.000 11.00000 83 HIS A C 1
ATOM 632 O O . HIS A 1 83 ? -9.79400 -22.29100 -13.55100 1.000 11.34000 83 HIS A O 1
ATOM 639 N N . PHE A 1 84 ? -9.73700 -20.43300 -12.28800 1.000 10.93000 84 PHE A N 1
ATOM 640 C CA . PHE A 1 84 ? -10.35200 -19.56700 -13.27700 1.000 12.25000 84 PHE A CA 1
ATOM 641 C C . PHE A 1 84 ? -9.78900 -18.16900 -13.08900 1.000 9.88000 84 PHE A C 1
ATOM 642 O O . PHE A 1 84 ? -9.37000 -17.79900 -11.98800 1.000 11.18000 84 PHE A O 1
ATOM 650 N N . GLY A 1 85 ? -9.77300 -17.40600 -14.17500 1.000 11.16000 85 GLY A N 1
ATOM 651 C CA . GLY A 1 85 ? -9.45400 -15.99500 -14.10300 1.000 12.48000 85 GLY A CA 1
ATOM 652 C C . GLY A 1 85 ? -10.70900 -15.16800 -13.87300 1.000 14.42000 85 GLY A C 1
ATOM 653 O O . GLY A 1 85 ? -11.77400 -15.45800 -14.41100 1.000 15.44000 85 GLY A O 1
ATOM 654 N N . ASP A 1 86 ? -10.56800 -14.14100 -13.05000 1.000 15.46000 86 ASP A N 1
ATOM 655 C CA . ASP A 1 86 ? -11.63100 -13.18700 -12.77500 1.000 15.98000 86 ASP A CA 1
ATOM 656 C C .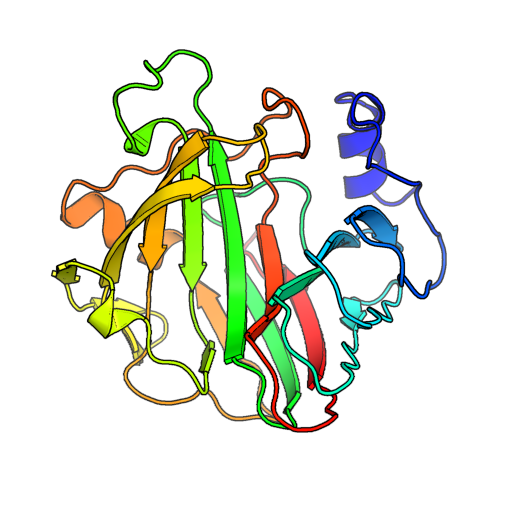 ASP A 1 86 ? -11.06300 -11.81700 -13.09700 1.000 13.19000 86 ASP A C 1
ATOM 657 O O . ASP A 1 86 ? -10.06100 -11.41400 -12.50300 1.000 12.79000 86 ASP A O 1
ATOM 662 N N . LYS A 1 87 ? -11.70100 -11.10100 -14.02600 1.000 16.37000 87 LYS A N 1
ATOM 663 C CA . LYS A 1 87 ? -11.14500 -9.83400 -14.48900 1.000 16.05000 87 LYS A CA 1
ATOM 664 C C . LYS A 1 87 ? -11.06000 -8.77800 -13.39200 1.000 17.00000 87 LYS A C 1
ATOM 665 O O . LYS A 1 87 ? -10.35600 -7.78200 -13.57000 1.000 20.10000 87 LYS A O 1
ATOM 671 N N . ASN A 1 88 ? -11.74600 -8.96500 -12.26600 1.000 14.66000 88 ASN A N 1
ATOM 672 C CA . ASN A 1 88 ? -11.69900 -8.00100 -11.17500 1.000 15.32000 88 ASN A CA 1
ATOM 673 C C . ASN A 1 88 ? -10.84300 -8.46600 -10.00000 1.000 13.26000 88 ASN A C 1
ATOM 674 O O . ASN A 1 88 ? -10.80000 -7.78700 -8.96600 1.000 15.80000 88 ASN A O 1
ATOM 679 N N . ARG A 1 89 ? -10.14200 -9.59100 -10.12800 1.000 13.21000 89 ARG A N 1
ATOM 680 C CA . ARG A 1 89 ? -9.33500 -10.08900 -9.02100 1.000 13.49000 89 ARG A CA 1
ATOM 681 C C . ARG A 1 89 ? -8.17300 -9.14600 -8.72400 1.000 13.42000 89 ARG A C 1
ATOM 682 O O . ARG A 1 89 ? -7.55800 -8.57500 -9.63100 1.000 12.81000 89 ARG A O 1
ATOM 690 N N . VAL A 1 90 ? -7.89200 -8.96100 -7.43700 1.000 11.20000 90 VAL A N 1
ATOM 691 C CA . VAL A 1 90 ? -6.67800 -8.29900 -6.97800 1.000 12.33000 90 VAL A CA 1
ATOM 692 C C . VAL A 1 90 ? -5.83700 -9.36400 -6.29600 1.000 11.95000 90 VAL A C 1
ATOM 693 O O . VAL A 1 90 ? -6.19900 -9.87800 -5.22600 1.000 13.65000 90 VAL A O 1
ATOM 697 N N . ILE A 1 91 ? -4.72000 -9.70200 -6.92400 1.000 12.41000 91 ILE A N 1
ATOM 698 C CA . ILE A 1 91 ? -3.81900 -10.72300 -6.42700 1.000 10.99000 91 ILE A CA 1
ATOM 699 C C . ILE A 1 91 ? -2.79000 -10.03500 -5.54400 1.000 12.97000 91 ILE A C 1
ATOM 700 O O . ILE A 1 91 ? -2.17700 -9.03800 -5.95400 1.000 15.07000 91 ILE A O 1
ATOM 705 N N . GLY A 1 92 ? -2.61900 -10.54000 -4.33000 1.000 11.78000 92 GLY A N 1
ATOM 706 C CA . GLY A 1 92 ? -1.57200 -10.07600 -3.44600 1.000 12.31000 92 GLY A CA 1
ATOM 707 C C . GLY A 1 92 ? -0.51800 -11.15400 -3.31100 1.000 10.41000 92 GLY A C 1
ATOM 708 O O . GLY A 1 92 ? -0.81700 -12.34800 -3.39600 1.000 12.57000 92 GLY A O 1
ATOM 709 N N . TYR A 1 93 ? 0.72200 -10.73900 -3.09200 1.000 11.67000 93 TYR A N 1
ATOM 710 C CA . TYR A 1 93 ? 1.76700 -11.72100 -2.86400 1.000 10.25000 93 TYR A CA 1
ATOM 711 C C . TYR A 1 93 ? 2.93800 -11.04900 -2.16300 1.000 12.50000 93 TYR A C 1
ATOM 712 O O . TYR A 1 93 ? 3.08800 -9.82300 -2.17800 1.000 12.56000 93 TYR A O 1
ATOM 721 N N . ARG A 1 94 ? 3.78200 -11.88300 -1.58400 1.000 11.95000 94 ARG A N 1
ATOM 722 C CA . ARG A 1 94 ? 5.10200 -11.46300 -1.14300 1.000 12.16000 94 ARG A CA 1
ATOM 723 C C . ARG A 1 94 ? 6.07400 -12.52200 -1.62400 1.000 11.53000 94 ARG A C 1
ATOM 724 O O . ARG A 1 94 ? 5.84800 -13.71900 -1.41500 1.000 14.59000 94 ARG A O 1
ATOM 732 N N . PHE A 1 95 ? 7.13100 -12.10100 -2.29600 1.000 11.72000 95 PHE A N 1
ATOM 733 C CA . PHE A 1 95 ? 8.12600 -13.03900 -2.78100 1.000 11.76000 95 PHE A CA 1
ATOM 734 C C . PHE A 1 95 ? 9.35400 -12.98500 -1.88200 1.000 13.31000 95 PHE A C 1
ATOM 735 O O . PHE A 1 95 ? 9.84800 -11.90100 -1.56300 1.000 13.88000 95 PHE A O 1
ATOM 743 N N . ASN A 1 96 ? 9.81300 -14.15100 -1.44600 1.000 11.88000 96 ASN A N 1
ATOM 744 C CA . ASN A 1 96 ? 10.81000 -14.24300 -0.38400 1.000 13.73000 96 ASN A CA 1
ATOM 745 C C . ASN A 1 96 ? 12.22200 -14.48500 -0.89600 1.000 14.51000 96 ASN A C 1
ATOM 746 O O . ASN A 1 96 ? 13.18500 -13.96300 -0.32400 1.000 16.55000 96 ASN A O 1
ATOM 751 N N . GLN A 1 97 ? 12.36400 -15.26600 -1.96300 1.000 13.30000 97 GLN A N 1
ATOM 752 C CA . GLN A 1 97 ? 13.67200 -15.67200 -2.45400 1.000 13.37000 97 GLN A CA 1
ATOM 753 C C . GLN A 1 97 ? 13.53600 -16.01000 -3.93500 1.000 13.74000 97 GLN A C 1
ATOM 754 O O . GLN A 1 97 ? 12.50300 -16.54100 -4.35900 1.000 12.95000 97 GLN A O 1
ATOM 760 N N . ASP A 1 98 ? 14.57900 -15.69600 -4.71300 1.000 11.67000 98 ASP A N 1
ATOM 761 C CA . ASP A 1 98 ? 14.55100 -15.89400 -6.16600 1.000 11.00000 98 ASP A CA 1
ATOM 762 C C . ASP A 1 98 ? 16.00200 -16.03700 -6.63900 1.000 14.65000 98 ASP A C 1
ATOM 763 O O . ASP A 1 98 ? 16.71800 -15.03500 -6.75200 1.000 15.20000 98 ASP A O 1
ATOM 768 N N . SER A 1 99 ? 16.40900 -17.27800 -6.93300 1.000 13.20000 99 SER A N 1
ATOM 769 C CA . SER A 1 99 ? 17.74200 -17.54800 -7.47100 1.000 14.94000 99 SER A CA 1
ATOM 770 C C . SER A 1 99 ? 17.96000 -16.91200 -8.83900 1.000 13.29000 99 SER A C 1
ATOM 771 O O . SER A 1 99 ? 19.10700 -16.80200 -9.28200 1.000 16.28000 99 SER A O 1
ATOM 774 N N . GLY A 1 100 ? 16.89300 -16.53200 -9.53600 1.000 12.15000 100 GLY A N 1
ATOM 775 C CA . GLY A 1 100 ? 17.00800 -15.99100 -10.87800 1.000 13.50000 100 GLY A CA 1
ATOM 776 C C . GLY A 1 100 ? 16.12900 -16.71300 -11.88200 1.000 12.91000 100 GLY A C 1
ATOM 777 O O . GLY A 1 100 ? 16.58800 -17.09100 -12.96600 1.000 13.68000 100 GLY A O 1
ATOM 778 N N . ALA A 1 101 ? 14.86000 -16.91300 -11.53600 1.000 11.36000 101 ALA A N 1
ATOM 779 C CA . ALA A 1 101 ? 13.92200 -17.52600 -12.46600 1.000 11.81000 101 ALA A CA 1
ATOM 780 C C . ALA A 1 101 ? 13.79700 -16.68100 -13.72700 1.000 11.13000 101 ALA A C 1
ATOM 781 O O . ALA A 1 101 ? 14.03700 -15.47400 -13.72300 1.000 11.52000 101 ALA A O 1
ATOM 783 N N . SER A 1 102 ? 13.40100 -17.33200 -14.82100 1.000 10.85000 102 SER A N 1
ATOM 784 C CA . SER A 1 102 ? 13.12800 -16.59000 -16.04700 1.000 12.28000 102 SER A CA 1
ATOM 785 C C . SER A 1 102 ? 12.02800 -15.56600 -15.81400 1.000 10.94000 102 SER A C 1
ATOM 786 O O . SER A 1 102 ? 12.18700 -14.38800 -16.15900 1.000 10.57000 102 SER A O 1
ATOM 789 N N . TYR A 1 103 ? 10.91700 -15.99600 -15.20100 1.000 9.37000 103 TYR A N 1
ATOM 790 C CA . TYR A 1 103 ? 9.83500 -15.10800 -14.80000 1.000 9.19000 103 TYR A CA 1
ATOM 791 C C . TYR A 1 103 ? 9.32900 -15.48100 -13.41800 1.000 9.43000 103 TYR A C 1
ATOM 792 O O . TYR A 1 103 ? 9.20500 -16.66400 -13.10000 1.000 9.66000 103 TYR A O 1
ATOM 801 N N . ILE A 1 104 ? 8.98700 -14.46500 -12.63200 1.000 8.82000 104 ILE A N 1
ATOM 802 C CA . ILE A 1 104 ? 8.03700 -14.56600 -11.52500 1.000 9.41000 104 ILE A CA 1
ATOM 803 C C . ILE A 1 104 ? 6.86800 -13.70200 -11.95600 1.000 9.47000 104 ILE A C 1
ATOM 804 O O . ILE A 1 104 ? 7.04300 -12.50100 -12.17200 1.000 9.24000 104 ILE A O 1
ATOM 809 N N . THR A 1 105 ? 5.69000 -14.30800 -12.13700 1.000 9.19000 105 THR A N 1
ATOM 810 C CA . THR A 1 105 ? 4.69300 -13.66500 -12.98200 1.000 9.47000 105 THR A CA 1
ATOM 811 C C . THR A 1 105 ? 3.29600 -14.18100 -12.66800 1.000 8.99000 105 THR A C 1
ATOM 812 O O . THR A 1 105 ? 3.11100 -15.37300 -12.40200 1.000 9.80000 105 THR A O 1
ATOM 816 N N . LEU A 1 106 ? 2.30500 -13.29900 -12.74200 1.000 7.89000 106 LEU A N 1
ATOM 817 C CA . LEU A 1 106 ? 0.95300 -13.82700 -12.86800 1.000 9.19000 106 LEU A CA 1
ATOM 818 C C . LEU A 1 106 ? 0.85900 -14.53300 -14.21500 1.000 7.87000 106 LEU A C 1
ATOM 819 O O . LEU A 1 106 ? 1.46300 -14.09800 -15.20100 1.000 8.56000 106 LEU A O 1
ATOM 824 N N . TYR A 1 107 ? 0.13300 -15.64500 -14.25100 1.000 7.99000 107 TYR A N 1
ATOM 825 C CA . TYR A 1 107 ? 0.17200 -16.51100 -15.42100 1.000 8.35000 107 TYR A CA 1
ATOM 826 C C . TYR A 1 107 ? -1.19000 -17.16800 -15.56500 1.000 8.99000 107 TYR A C 1
ATOM 827 O O . TYR A 1 107 ? -1.69600 -17.74600 -14.60100 1.000 9.07000 107 TYR A O 1
ATOM 836 N N . GLY A 1 108 ? -1.77400 -17.09500 -16.75700 1.000 8.66000 108 GLY A N 1
ATOM 837 C CA . GLY A 1 108 ? -3.08100 -17.70700 -16.93400 1.000 9.44000 108 GLY A CA 1
ATOM 838 C C . GLY A 1 108 ? -3.49500 -17.76700 -18.38400 1.000 8.57000 108 GLY A C 1
ATOM 839 O O . GLY A 1 108 ? -2.74500 -17.39500 -19.28400 1.000 9.37000 108 GLY A O 1
ATOM 840 N N . TRP A 1 109 ? -4.73100 -18.23200 -18.58800 1.000 9.20000 109 TRP A N 1
ATOM 841 C CA . TRP A 1 109 ? -5.25000 -18.48000 -19.92800 1.000 9.58000 109 TRP A CA 1
ATOM 842 C C . TRP A 1 109 ? -6.69600 -18.03100 -20.07200 1.000 10.00000 109 TRP A C 1
ATOM 843 O O . TRP A 1 109 ? -7.48500 -18.08500 -19.12500 1.000 9.47000 109 TRP A O 1
ATOM 854 N N . GLY A 1 110 ? -7.03200 -17.60800 -21.29000 1.000 10.08000 110 GLY A N 1
ATOM 855 C CA . GLY A 1 110 ? -8.41300 -17.49700 -21.71900 1.000 10.86000 110 GLY A CA 1
ATOM 856 C C . GLY A 1 110 ? -8.62700 -18.34600 -22.95900 1.000 10.85000 110 GLY A C 1
ATOM 857 O O . GLY A 1 110 ? -7.68800 -18.62200 -23.70500 1.000 11.96000 110 GLY A O 1
ATOM 858 N N . TYR A 1 111 ? -9.87600 -18.77100 -23.16600 1.000 11.45000 111 TYR A N 1
ATOM 859 C CA . TYR A 1 111 ? -10.17300 -19.66600 -24.28300 1.000 12.42000 111 TYR A CA 1
ATOM 860 C C . TYR A 1 111 ? -11.64300 -19.54000 -24.64500 1.000 11.74000 111 TYR A C 1
ATOM 861 O O . TYR A 1 111 ? -12.50800 -19.73000 -23.79200 1.000 13.01000 111 TYR A O 1
ATOM 870 N N . ASP A 1 112 ? -11.91800 -19.25100 -25.91600 1.000 12.66000 112 ASP A N 1
ATOM 871 C CA . ASP A 1 112 ? -13.28800 -19.18400 -26.43200 1.000 13.44000 112 ASP A CA 1
ATOM 872 C C . ASP A 1 112 ? -13.44800 -20.27800 -27.48600 1.000 12.66000 112 ASP A C 1
ATOM 873 O O . ASP A 1 112 ? -12.97500 -20.13700 -28.61900 1.000 13.91000 112 ASP A O 1
ATOM 878 N N . LYS A 1 113 ? -14.13000 -21.36000 -27.10500 1.000 15.92000 113 LYS A N 1
ATOM 879 C CA A LYS A 1 113 ? -14.32400 -22.48400 -28.01600 0.460 16.40000 113 LYS A CA 1
ATOM 880 C CA B LYS A 1 113 ? -14.31400 -22.47900 -28.02200 0.540 16.38000 113 LYS A CA 1
ATOM 881 C C . LYS A 1 113 ? -15.12900 -22.09900 -29.25200 1.000 14.93000 113 LYS A C 1
ATOM 882 O O . LYS A 1 113 ? -15.02000 -22.77500 -30.28500 1.000 19.09000 113 LYS A O 1
ATOM 893 N N . SER A 1 114 ? -15.91600 -21.02600 -29.18000 1.000 15.92000 114 SER A N 1
ATOM 894 C CA . SER A 1 114 ? -16.73700 -20.61500 -30.31400 1.000 14.99000 114 SER A CA 1
ATOM 895 C C . SER A 1 114 ? -15.96700 -19.81500 -31.35700 1.000 15.47000 114 SER A C 1
ATOM 896 O O . SER A 1 114 ? -16.48200 -19.61700 -32.46800 1.000 15.43000 114 SER A O 1
ATOM 899 N N . MET A 1 115 ? -14.74200 -19.35700 -31.04700 1.000 14.68000 115 MET A N 1
ATOM 900 C CA . MET A 1 115 ? -13.95800 -18.59200 -32.00500 1.000 14.17000 115 MET A CA 1
ATOM 901 C C . MET A 1 115 ? -13.17800 -19.52400 -32.93200 1.000 13.07000 115 MET A C 1
ATOM 902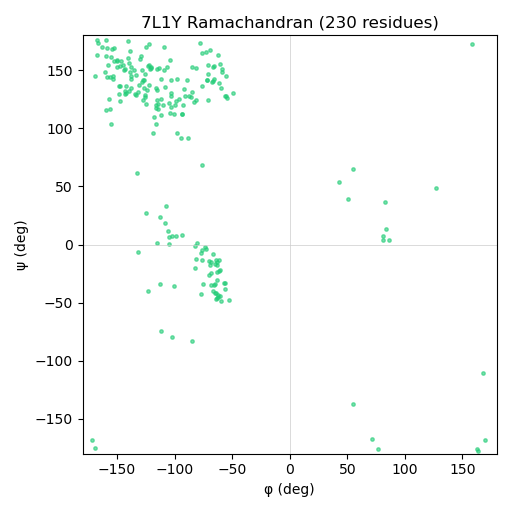 O O . MET A 1 115 ? -12.86200 -20.66100 -32.56400 1.000 14.56000 115 MET A O 1
ATOM 907 N N . PRO A 1 116 ? -12.88100 -19.08200 -34.15200 1.000 13.68000 116 PRO A N 1
ATOM 908 C CA . PRO A 1 116 ? -12.10000 -19.92500 -35.06600 1.000 14.71000 116 PRO A CA 1
ATOM 909 C C . PRO A 1 116 ? -10.64800 -20.01700 -34.62100 1.000 14.86000 116 PRO A C 1
ATOM 910 O O . PRO A 1 116 ? -10.05300 -19.03600 -34.16600 1.000 13.35000 116 PRO A O 1
ATOM 914 N N . ALA A 1 117 ? -10.06900 -21.20900 -34.77700 1.000 12.60000 117 ALA A N 1
ATOM 915 C CA . ALA A 1 117 ? -8.67400 -21.40200 -34.40400 1.000 13.12000 117 ALA A CA 1
ATOM 916 C C . ALA A 1 117 ? -7.70600 -20.68800 -35.33700 1.000 15.19000 117 ALA A C 1
ATOM 917 O O . ALA A 1 117 ? -6.52900 -20.55500 -34.98500 1.000 14.67000 117 ALA A O 1
ATOM 919 N N . THR A 1 118 ? -8.16500 -20.22800 -36.51000 1.000 11.38000 118 THR A N 1
ATOM 920 C CA . THR A 1 118 ? -7.30700 -19.41300 -37.36300 1.000 15.09000 118 THR A CA 1
ATOM 921 C C . THR A 1 118 ? -7.03900 -18.04000 -36.75600 1.000 12.28000 118 THR A C 1
ATOM 922 O O . THR A 1 118 ? -6.10600 -17.35600 -37.18600 1.000 15.10000 118 THR A O 1
ATOM 926 N N . ASP A 1 119 ? -7.85200 -17.61400 -35.78500 1.000 12.47000 119 ASP A N 1
ATOM 927 C CA . ASP A 1 119 ? -7.65100 -16.34500 -35.09500 1.000 13.27000 119 ASP A CA 1
ATOM 928 C C . ASP A 1 119 ? -6.82900 -16.63200 -33.84800 1.000 11.73000 119 ASP A C 1
ATOM 929 O O . ASP A 1 119 ? -7.32900 -17.30600 -32.93700 1.000 12.07000 119 ASP A O 1
ATOM 934 N N . PRO A 1 120 ? -5.58000 -16.16600 -33.76200 1.000 11.46000 120 PRO A N 1
ATOM 935 C CA . PRO A 1 120 ? -4.77400 -16.46600 -32.56400 1.000 12.19000 120 PRO A CA 1
ATOM 936 C C . PRO A 1 120 ? -5.35800 -15.91900 -31.25900 1.000 12.19000 120 PRO A C 1
ATOM 937 O O . PRO A 1 120 ? -4.91100 -16.33500 -30.17900 1.000 13.34000 120 PRO A O 1
ATOM 941 N N . ALA A 1 121 ? -6.33900 -15.01600 -31.30900 1.000 11.92000 121 ALA A N 1
ATOM 942 C CA . ALA A 1 121 ? -6.99600 -14.52900 -30.10500 1.000 11.79000 121 ALA A CA 1
ATOM 943 C C . ALA A 1 121 ? -8.05600 -15.48600 -29.57900 1.000 11.70000 121 ALA A C 1
ATOM 944 O O . ALA A 1 121 ? -8.69300 -15.18200 -28.56700 1.000 12.01000 121 ALA A O 1
ATOM 946 N N . HIS A 1 122 ? -8.25400 -16.64100 -30.22900 1.000 11.49000 122 HIS A N 1
ATOM 947 C CA . HIS A 1 122 ? -9.20500 -17.62400 -29.72000 1.000 11.51000 122 HIS A CA 1
ATOM 948 C C . HIS A 1 122 ? -8.73600 -18.25200 -28.41500 1.000 10.87000 122 HIS A C 1
ATOM 949 O O . HIS A 1 122 ? -9.56400 -18.74600 -27.64300 1.000 11.76000 122 HIS A O 1
ATOM 956 N N . LEU A 1 123 ? -7.43000 -18.25400 -28.18700 1.000 11.52000 123 LEU A N 1
ATOM 957 C CA . LEU A 1 123 ? -6.80900 -18.83600 -27.01000 1.000 10.77000 123 LEU A CA 1
ATOM 958 C C . LEU A 1 123 ? -5.65200 -17.91800 -26.66900 1.000 10.13000 123 LEU A C 1
ATOM 959 O O . LEU A 1 123 ? -4.86100 -17.57300 -27.54700 1.000 10.92000 123 LEU A O 1
ATOM 964 N N . VAL A 1 124 ? -5.55900 -17.49800 -25.40600 1.000 10.15000 124 VAL A N 1
ATOM 965 C CA . VAL A 1 124 ? -4.53000 -16.54100 -25.01400 1.000 10.58000 124 VAL A CA 1
ATOM 966 C C . VAL A 1 124 ? -3.86300 -16.99800 -23.72400 1.000 9.30000 124 VAL A C 1
ATOM 967 O O . VAL A 1 124 ? -4.54200 -17.31900 -22.74300 1.000 10.74000 124 VAL A O 1
ATOM 971 N N . GLU A 1 125 ? -2.53600 -17.02600 -23.73900 1.000 8.74000 125 GLU A N 1
ATOM 972 C CA . GLU A 1 125 ? -1.71300 -17.21800 -22.55500 1.000 9.79000 125 GLU A CA 1
ATOM 973 C C . GLU A 1 125 ? -1.24700 -15.83300 -22.12700 1.000 9.22000 125 GLU A C 1
ATOM 974 O O . GLU A 1 125 ? -0.66500 -15.10500 -22.93200 1.000 10.42000 125 GLU A O 1
ATOM 980 N N . TYR A 1 126 ? -1.53600 -15.44100 -20.88200 1.000 8.50000 126 TYR A N 1
ATOM 981 C CA . TYR A 1 126 ? -1.20700 -14.08900 -20.44900 1.000 8.95000 126 TYR A CA 1
ATOM 982 C C . TYR A 1 126 ? -0.25700 -14.08700 -19.25700 1.000 8.46000 126 TYR A C 1
ATOM 983 O O . TYR A 1 126 ? -0.23000 -15.01200 -18.44000 1.000 9.10000 126 TYR A O 1
ATOM 992 N N . TYR A 1 127 ? 0.50100 -13.00100 -19.17200 1.000 8.74000 127 TYR A N 1
ATOM 993 C CA . TYR A 1 127 ? 1.57000 -12.84900 -18.19800 1.000 7.98000 127 TYR A CA 1
ATOM 994 C C . TYR A 1 127 ? 1.55900 -11.43200 -17.65200 1.000 8.76000 127 TYR A C 1
ATOM 995 O O . TYR A 1 127 ? 1.54000 -10.46900 -18.42200 1.000 10.23000 127 TYR A O 1
ATOM 1004 N N . ILE A 1 128 ? 1.63100 -11.29700 -16.33500 1.000 8.23000 128 ILE A N 1
ATOM 1005 C CA . ILE A 1 128 ? 1.93300 -10.01100 -15.70700 1.000 8.99000 128 ILE A CA 1
ATOM 1006 C C . ILE A 1 128 ? 3.22400 -10.21600 -14.92200 1.000 8.99000 128 ILE A C 1
ATOM 1007 O O . ILE A 1 128 ? 3.21700 -10.72000 -13.78700 1.000 9.27000 128 ILE A O 1
ATOM 1012 N N . LEU A 1 129 ? 4.34000 -9.85200 -15.54700 1.000 8.94000 129 LEU A N 1
ATOM 1013 C CA A LEU A 1 129 ? 5.64500 -10.08000 -14.95000 0.450 8.23000 129 LEU A CA 1
ATOM 1014 C CA B LEU A 1 129 ? 5.64900 -10.07300 -14.95400 0.550 8.22000 129 LEU A CA 1
ATOM 1015 C C . LEU A 1 129 ? 5.81100 -9.23200 -13.69800 1.000 10.50000 129 LEU A C 1
ATOM 1016 O O . LEU A 1 129 ? 5.31200 -8.10600 -13.61400 1.000 9.55000 129 LEU A O 1
ATOM 1025 N N . GLN A 1 130 ? 6.52600 -9.78800 -12.73400 1.000 9.44000 130 GLN A N 1
ATOM 1026 C CA . GLN A 1 130 ? 6.94900 -9.06200 -11.54000 1.000 8.66000 130 GLN A CA 1
ATOM 1027 C C . GLN A 1 130 ? 8.45900 -9.08100 -11.36100 1.000 10.22000 130 GLN A C 1
ATOM 1028 O O . GLN A 1 130 ? 9.04300 -8.06200 -10.98800 1.000 11.09000 130 GLN A O 1
ATOM 1034 N N . ARG A 1 131 ? 9.10500 -10.21400 -11.62900 1.000 9.38000 131 ARG A N 1
ATOM 1035 C CA . ARG A 1 131 ? 10.55500 -10.33000 -11.69300 1.000 10.20000 131 ARG A CA 1
ATOM 1036 C C . ARG A 1 131 ? 10.88600 -11.15100 -12.92900 1.000 10.77000 131 ARG A C 1
ATOM 1037 O O . ARG A 1 131 ? 10.09900 -12.01100 -13.34300 1.000 10.17000 131 ARG A O 1
ATOM 1045 N N . TRP A 1 132 ? 12.04400 -10.88700 -13.52800 1.000 10.11000 132 TRP A N 1
ATOM 1046 C CA . TRP A 1 132 ? 12.39300 -11.63900 -14.72700 1.000 10.89000 132 TRP A CA 1
ATOM 1047 C C . TRP A 1 132 ? 13.88900 -11.56500 -14.99400 1.000 11.30000 132 TRP A C 1
ATOM 1048 O O . TRP A 1 132 ? 14.53500 -10.55800 -14.69700 1.000 13.44000 132 TRP A O 1
ATOM 1059 N N . THR A 1 133 ? 14.42100 -12.64000 -15.57100 1.000 12.31000 133 THR A N 1
ATOM 1060 C CA . THR A 1 133 ? 15.75600 -12.62900 -16.16500 1.000 13.25000 133 THR A CA 1
ATOM 1061 C C . THR A 1 133 ? 15.74000 -12.85300 -17.67000 1.000 14.49000 133 THR A C 1
ATOM 1062 O O . THR A 1 133 ? 16.81000 -12.90800 -18.28600 1.000 15.89000 133 THR A O 1
ATOM 1066 N N . TYR A 1 134 ? 14.56400 -13.01000 -18.27000 1.000 13.54000 134 TYR A N 1
ATOM 1067 C CA . TYR A 1 134 ? 14.38700 -13.01700 -19.71200 1.000 12.27000 134 TYR A CA 1
ATOM 1068 C C . TYR A 1 134 ? 13.37100 -11.93400 -20.03400 1.000 14.28000 134 TYR A C 1
ATOM 1069 O O . TYR A 1 134 ? 12.32800 -11.84300 -19.37400 1.000 13.20000 134 TYR A O 1
ATOM 1078 N N . ASP A 1 135 ? 13.68000 -11.11400 -21.03700 1.000 14.62000 135 ASP A N 1
ATOM 1079 C CA . ASP A 1 135 ? 12.83200 -9.98500 -21.38700 1.000 15.03000 135 ASP A CA 1
ATOM 1080 C C . ASP A 1 135 ? 11.99900 -10.36700 -22.59800 1.000 16.26000 135 ASP A C 1
ATOM 1081 O O . ASP A 1 135 ? 12.55300 -10.51900 -23.69800 1.000 16.55000 135 ASP A O 1
ATOM 1086 N N . PRO A 1 136 ? 10.68100 -10.51300 -22.46400 1.000 15.55000 136 PRO A N 1
ATOM 1087 C CA . PRO A 1 136 ? 9.85200 -10.92700 -23.60000 1.000 16.41000 136 PRO A CA 1
ATOM 1088 C C . PRO A 1 136 ? 9.57400 -9.83200 -24.61900 1.000 14.21000 136 PRO A C 1
ATOM 1089 O O . PRO A 1 136 ? 8.95300 -10.12500 -25.64500 1.000 14.47000 136 PRO A O 1
ATOM 1093 N N . SER A 1 137 ? 9.99700 -8.58500 -24.38100 1.000 14.21000 137 SER A N 1
ATOM 1094 C CA . SER A 1 137 ? 9.71000 -7.52100 -25.34400 1.000 14.99000 137 SER A CA 1
ATOM 1095 C C . SER A 1 137 ? 10.24900 -7.86300 -26.72700 1.000 14.86000 137 SER A C 1
ATOM 1096 O O . SER A 1 137 ? 9.62500 -7.52300 -27.74400 1.000 15.82000 137 SER A O 1
ATOM 1099 N N . GLN A 1 138 ? 11.38000 -8.57100 -26.78000 1.000 17.76000 138 GLN A N 1
ATOM 1100 C CA . GLN A 1 138 ? 12.02800 -8.92000 -28.04000 1.000 18.31000 138 GLN A CA 1
ATOM 1101 C C . GLN A 1 138 ? 11.18700 -9.85300 -28.90500 1.000 16.73000 138 GLN A C 1
ATOM 1102 O O . GLN A 1 138 ? 11.46700 -9.99400 -30.10200 1.000 20.15000 138 GLN A O 1
ATOM 1108 N N . ASP A 1 139 ? 10.17900 -10.50300 -28.33400 1.000 14.18000 139 ASP A N 1
ATOM 1109 C CA . ASP A 1 139 ? 9.39900 -11.49700 -29.05500 1.000 13.65000 139 ASP A CA 1
ATOM 1110 C C . ASP A 1 139 ? 8.01700 -10.99900 -29.45900 1.000 14.54000 139 ASP A C 1
ATOM 1111 O O . ASP A 1 139 ? 7.26600 -11.75900 -30.07300 1.000 14.72000 139 ASP A O 1
ATOM 1116 N N . GLY A 1 140 ? 7.66100 -9.74900 -29.13900 1.000 13.34000 140 GLY A N 1
ATOM 1117 C CA . GLY A 1 140 ? 6.30300 -9.27900 -29.33300 1.000 14.85000 140 GLY A CA 1
ATOM 1118 C C . GLY A 1 140 ? 6.24800 -7.85000 -29.83800 1.000 14.90000 140 GLY A C 1
ATOM 1119 O O . GLY A 1 140 ? 7.27000 -7.17300 -29.97400 1.000 15.86000 140 GLY A O 1
ATOM 1120 N N . ILE A 1 141 ? 5.02800 -7.40700 -30.13100 1.000 12.76000 141 ILE A N 1
ATOM 1121 C CA . ILE A 1 141 ? 4.77600 -6.02600 -30.52800 1.000 12.79000 141 ILE A CA 1
ATOM 1122 C C . ILE A 1 141 ? 4.31000 -5.24800 -29.31000 1.000 12.03000 141 ILE A C 1
ATOM 1123 O O . ILE A 1 141 ? 3.55100 -5.76200 -28.47400 1.000 13.20000 141 ILE A O 1
ATOM 1128 N N . TYR A 1 142 ? 4.75200 -4.00200 -29.21700 1.000 12.26000 142 TYR A N 1
ATOM 1129 C CA . TYR A 1 142 ? 4.37600 -3.13700 -28.10900 1.000 11.65000 142 TYR A CA 1
ATOM 1130 C C . TYR A 1 142 ? 2.91900 -2.70700 -28.22900 1.000 11.29000 142 TYR A C 1
ATOM 1131 O O . TYR A 1 142 ? 2.41900 -2.44800 -29.33000 1.000 12.76000 142 TYR A O 1
ATOM 1140 N N . GLY A 1 143 ? 2.23900 -2.63900 -27.09000 1.000 12.19000 143 GLY A N 1
ATOM 1141 C CA . GLY A 1 143 ? 0.89700 -2.09900 -27.02100 1.000 12.83000 143 GLY A CA 1
ATOM 1142 C C . GLY A 1 143 ? 0.87700 -0.69500 -26.46300 1.000 11.42000 143 GLY A C 1
ATOM 1143 O O . GLY A 1 143 ? 0.78900 0.28100 -27.21300 1.000 13.71000 143 GLY A O 1
ATOM 1144 N N . LYS A 1 144 ? 0.96900 -0.57200 -25.14500 1.000 11.23000 144 LYS A N 1
ATOM 1145 C CA . LYS A 1 144 ? 0.92700 0.74300 -24.52000 1.000 11.59000 144 LYS A CA 1
ATOM 1146 C C . LYS A 1 144 ? 1.56500 0.67400 -23.14100 1.000 12.59000 144 LYS A C 1
ATOM 1147 O O . LYS A 1 144 ? 1.82500 -0.40400 -22.59700 1.000 12.60000 144 LYS A O 1
ATOM 1153 N N . THR A 1 145 ? 1.79000 1.85400 -22.56700 1.000 13.30000 145 THR A N 1
ATOM 1154 C CA . THR A 1 145 ? 2.24400 1.99300 -21.19300 1.000 12.78000 145 THR A CA 1
ATOM 1155 C C . THR A 1 145 ? 1.13600 2.61500 -20.35700 1.000 13.93000 145 THR A C 1
ATOM 1156 O O . THR A 1 145 ? 0.39300 3.47700 -20.83900 1.000 15.27000 145 THR A O 1
ATOM 1160 N N . PHE A 1 146 ? 1.01500 2.15000 -19.11500 1.000 12.43000 146 PHE A N 1
ATOM 1161 C CA . PHE A 1 146 ? -0.04200 2.58800 -18.21300 1.000 14.04000 146 PHE A CA 1
ATOM 1162 C C . PHE A 1 146 ? 0.47200 2.43900 -16.79000 1.000 15.30000 146 PHE A C 1
ATOM 1163 O O . PHE A 1 146 ? 1.50800 1.81900 -16.54600 1.000 14.93000 146 PHE A O 1
ATOM 1171 N N . VAL A 1 147 ? -0.27200 2.99700 -15.84000 1.000 15.64000 147 VAL A N 1
ATOM 1172 C CA . VAL A 1 147 ? 0.09900 2.95700 -14.43200 1.000 16.04000 147 VAL A CA 1
ATOM 1173 C C . VAL A 1 147 ? -0.93800 2.14000 -13.68400 1.000 14.68000 147 VAL A C 1
ATOM 1174 O O . VAL A 1 147 ? -2.14300 2.33200 -13.88100 1.000 16.95000 147 VAL A O 1
ATOM 1178 N N . SER A 1 148 ? -0.47900 1.22700 -12.83600 1.000 14.44000 148 SER A N 1
ATOM 1179 C CA . SER A 1 148 ? -1.39100 0.45800 -12.00600 1.000 13.70000 148 SER A CA 1
ATOM 1180 C C . SER A 1 148 ? -0.71400 0.28900 -10.65500 1.000 15.41000 148 SER A C 1
ATOM 1181 O O . SER A 1 148 ? 0.46100 -0.07900 -10.59100 1.000 17.29000 148 SER A O 1
ATOM 1184 N N . ASN A 1 149 ? -1.43900 0.59000 -9.57800 1.000 15.50000 149 ASN A N 1
ATOM 1185 C CA . ASN A 1 149 ? -0.87400 0.57500 -8.22500 1.000 18.31000 149 ASN A CA 1
ATOM 1186 C C . ASN A 1 149 ? 0.42100 1.38400 -8.13800 1.000 15.00000 149 ASN A C 1
ATOM 1187 O O . ASN A 1 149 ? 1.38300 0.98900 -7.47600 1.000 18.57000 149 ASN A O 1
ATOM 1192 N N . GLY A 1 150 ? 0.45100 2.51900 -8.83100 1.000 16.04000 150 GLY A N 1
ATOM 1193 C CA . GLY A 1 150 ? 1.55200 3.45400 -8.73300 1.000 20.62000 150 GLY A CA 1
ATOM 1194 C C . GLY A 1 150 ? 2.78300 3.13200 -9.55000 1.000 21.68000 150 GLY A C 1
ATOM 1195 O O . GLY A 1 150 ? 3.77500 3.86500 -9.44800 1.000 27.74000 150 GLY A O 1
ATOM 1196 N N . ILE A 1 151 ? 2.76900 2.07700 -10.36200 1.000 20.86000 151 ILE A N 1
ATOM 1197 C CA . ILE A 1 151 ? 3.94300 1.74000 -11.15600 1.000 21.66000 151 ILE A CA 1
ATOM 1198 C C . ILE A 1 151 ? 3.58000 1.57100 -12.62500 1.000 22.40000 151 ILE A C 1
ATOM 1199 O O . ILE A 1 151 ? 2.46000 1.18500 -12.98100 1.000 18.24000 151 ILE A O 1
ATOM 1204 N N . GLU A 1 152 ? 4.55100 1.87000 -13.48100 1.000 18.80000 152 GLU A N 1
ATOM 1205 C CA . GLU A 1 152 ? 4.35200 1.85900 -14.92000 1.000 16.00000 152 GLU A CA 1
ATOM 1206 C C . GLU A 1 152 ? 4.56500 0.45600 -15.46800 1.000 16.82000 152 GLU A C 1
ATOM 1207 O O . GLU A 1 152 ? 5.61000 -0.16100 -15.23200 1.000 18.76000 152 GLU A O 1
ATOM 1213 N N . TYR A 1 153 ? 3.57600 -0.03200 -16.21000 1.000 12.59000 153 TYR A N 1
ATOM 1214 C CA . TYR A 1 153 ? 3.67000 -1.28500 -16.94700 1.000 11.07000 153 TYR A CA 1
ATOM 1215 C C . TYR A 1 153 ? 3.58700 -0.99700 -18.43800 1.000 11.58000 153 TYR A C 1
ATOM 1216 O O . TYR A 1 153 ? 2.94200 -0.03500 -18.86400 1.000 12.77000 153 TYR A O 1
ATOM 1225 N N . SER A 1 154 ? 4.22800 -1.85300 -19.23100 1.000 11.20000 154 SER A N 1
ATOM 1226 C CA A SER A 1 154 ? 4.14800 -1.79600 -20.68300 0.770 10.74000 154 SER A CA 1
ATOM 1227 C CA B SER A 1 154 ? 4.15000 -1.79600 -20.68400 0.230 10.82000 154 SER A CA 1
ATOM 1228 C C . SER A 1 154 ? 3.66600 -3.13700 -21.21200 1.000 10.61000 154 SER A C 1
ATOM 1229 O O . SER A 1 154 ? 4.03300 -4.18800 -20.68400 1.000 10.91000 154 SER A O 1
ATOM 1234 N N . THR A 1 155 ? 2.84800 -3.10300 -22.26000 1.000 10.34000 155 THR A N 1
ATOM 1235 C CA . THR A 1 155 ? 2.22300 -4.31100 -22.77600 1.000 10.82000 155 THR A CA 1
ATOM 1236 C C . THR A 1 155 ? 2.85500 -4.75200 -24.08900 1.000 10.64000 155 THR A C 1
ATOM 1237 O O . THR A 1 155 ? 3.39700 -3.94000 -24.85100 1.000 11.20000 155 THR A O 1
ATOM 1241 N N . TYR A 1 156 ? 2.78700 -6.06500 -24.33400 1.000 10.61000 156 TYR A N 1
ATOM 1242 C CA . TYR A 1 156 ? 3.29000 -6.68000 -25.55800 1.000 11.54000 156 TYR A CA 1
ATOM 1243 C C . TYR A 1 156 ? 2.37500 -7.82500 -25.96000 1.000 9.65000 156 TYR A C 1
ATOM 1244 O O . TYR A 1 156 ? 1.74600 -8.46300 -25.11600 1.000 9.67000 156 TYR A O 1
ATOM 1253 N N . ARG A 1 157 ? 2.30000 -8.07600 -27.26500 1.000 10.38000 157 ARG A N 1
ATOM 1254 C CA . ARG A 1 157 ? 1.59900 -9.24100 -27.79300 1.000 11.52000 157 ARG A CA 1
ATOM 1255 C C . ARG A 1 157 ? 2.54000 -10.03400 -28.68500 1.000 10.13000 157 ARG A C 1
ATOM 1256 O O . ARG A 1 157 ? 3.15000 -9.48300 -29.60700 1.000 11.51000 157 ARG A O 1
ATOM 1264 N N . SER A 1 158 ? 2.66400 -11.31700 -28.39600 1.000 10.00000 158 SER A N 1
ATOM 1265 C CA . SER A 1 158 ? 3.47700 -12.23100 -29.17800 1.000 11.67000 158 SER A CA 1
ATOM 1266 C C . SER A 1 158 ? 2.60400 -13.37100 -29.66900 1.000 10.38000 158 SER A C 1
ATOM 1267 O O . SER A 1 158 ? 1.44700 -13.50000 -29.28000 1.000 10.78000 158 SER A O 1
ATOM 1270 N N . ILE A 1 159 ? 3.16700 -14.21900 -30.52800 1.000 12.01000 159 ILE A N 1
ATOM 1271 C CA . ILE A 1 159 ? 2.43500 -15.36400 -31.05300 1.000 12.76000 159 ILE A CA 1
ATOM 1272 C C . ILE A 1 159 ? 3.24000 -16.63700 -30.83400 1.000 11.82000 159 ILE A C 1
ATOM 1273 O O . ILE A 1 159 ? 4.47000 -16.63900 -30.95500 1.000 13.68000 159 ILE A O 1
ATOM 1278 N N . ARG A 1 160 ? 2.54500 -17.71500 -30.49900 1.000 10.83000 160 ARG A N 1
ATOM 1279 C CA . ARG A 1 160 ? 3.15500 -19.02400 -30.33700 1.000 13.34000 160 ARG A CA 1
ATOM 1280 C C . ARG A 1 160 ? 2.58600 -19.89800 -31.43700 1.000 13.37000 160 ARG A C 1
ATOM 1281 O O . ARG A 1 160 ? 1.37100 -20.06000 -31.52600 1.000 12.63000 160 ARG A O 1
ATOM 1289 N N . LYS A 1 161 ? 3.46400 -20.43400 -32.28600 1.000 15.72000 161 LYS A N 1
ATOM 1290 C CA . LYS A 1 161 ? 3.04700 -21.14800 -33.49200 1.000 16.19000 161 LYS A CA 1
ATOM 1291 C C . LYS A 1 161 ? 3.20600 -22.64800 -33.26800 1.000 13.47000 161 LYS A C 1
ATOM 1292 O O . LYS A 1 161 ? 4.32900 -23.14300 -33.12000 1.000 20.45000 161 LYS A O 1
ATOM 1298 N N . VAL A 1 162 ? 2.08000 -23.35500 -33.22700 1.000 14.66000 162 VAL A N 1
ATOM 1299 C CA . VAL A 1 162 ? 2.03100 -24.80300 -33.03100 1.000 23.17000 162 VAL A CA 1
ATOM 1300 C C . VAL A 1 162 ? 2.77200 -25.17000 -31.75500 1.000 24.35000 162 VAL A C 1
ATOM 1301 O O . VAL A 1 162 ? 3.81400 -25.83500 -31.79800 1.000 24.75000 162 VAL A O 1
ATOM 1305 N N . LYS A 1 163 ? 2.26100 -24.72500 -30.61500 1.000 16.61000 163 LYS A N 1
ATOM 1306 C CA . LYS A 1 163 ? 2.93900 -24.90100 -29.34300 1.000 16.74000 163 LYS A CA 1
ATOM 1307 C C . LYS A 1 163 ? 1.98500 -25.47900 -28.30800 1.000 13.87000 163 LYS A C 1
ATOM 1308 O O . LYS A 1 163 ? 0.76300 -25.40800 -28.46800 1.000 13.57000 163 LYS A O 1
ATOM 1314 N N . PRO A 1 164 ? 2.51700 -26.08400 -27.23900 1.000 13.88000 164 PRO A N 1
ATOM 1315 C CA . PRO A 1 164 ? 1.64500 -26.63800 -26.19300 1.000 15.25000 164 PRO A CA 1
ATOM 1316 C C . PRO A 1 164 ? 0.74800 -25.57600 -25.57500 1.000 11.71000 164 PRO A C 1
ATOM 1317 O O . PRO A 1 164 ? 1.11000 -24.40000 -25.48800 1.000 11.59000 164 PRO A O 1
ATOM 1321 N N . SER A 1 165 ? -0.43300 -26.00400 -25.15100 1.000 10.75000 165 SER A N 1
ATOM 1322 C CA . SER A 1 165 ? -1.37500 -25.08700 -24.52100 1.000 11.27000 165 SER A CA 1
ATOM 1323 C C . SER A 1 165 ? -2.38000 -25.88500 -23.70600 1.000 12.32000 165 SER A C 1
ATOM 1324 O O . SER A 1 165 ? -2.39000 -27.11700 -23.72600 1.000 12.68000 165 SER A O 1
ATOM 1327 N N . ILE A 1 166 ? -3.25500 -25.16000 -23.00200 1.000 11.18000 166 ILE A N 1
ATOM 1328 C CA . ILE A 1 166 ? -4.34800 -25.79800 -22.28800 1.000 11.96000 166 ILE A CA 1
ATOM 1329 C C . ILE A 1 166 ? -5.32600 -26.50300 -23.22000 1.000 11.71000 166 ILE A C 1
ATOM 1330 O O . ILE A 1 166 ? -6.15500 -27.28000 -22.74800 1.000 12.05000 166 ILE A O 1
ATOM 1335 N N . ASN A 1 167 ? -5.24900 -26.23300 -24.52900 1.000 12.07000 167 ASN A N 1
ATOM 1336 C CA . ASN A 1 167 ? -6.06400 -26.90100 -25.54000 1.000 13.45000 167 ASN A CA 1
ATOM 1337 C C . ASN A 1 167 ? -5.23700 -27.78700 -26.46600 1.000 15.30000 167 ASN A C 1
ATOM 1338 O O . ASN A 1 167 ? -5.65200 -28.04400 -27.60300 1.000 15.34000 167 ASN A O 1
ATOM 1343 N N . GLY A 1 168 ? -4.07300 -28.24200 -26.02100 1.000 14.39000 168 GLY A N 1
ATOM 1344 C CA . GLY A 1 168 ? -3.18600 -29.01600 -26.85700 1.000 15.18000 168 GLY A CA 1
ATOM 1345 C C . GLY A 1 168 ? -2.45400 -28.13000 -27.84100 1.000 16.69000 168 GLY A C 1
ATOM 1346 O O . GLY A 1 168 ? -2.59100 -26.90300 -27.82900 1.000 15.79000 168 GLY A O 1
ATOM 1347 N N . PRO A 1 169 ? -1.66800 -28.73600 -28.72800 1.000 17.27000 169 PRO A N 1
ATOM 1348 C CA . PRO A 1 169 ? -0.89100 -27.94500 -29.69100 1.000 18.77000 169 PRO A CA 1
ATOM 1349 C C . PRO A 1 169 ? -1.78100 -27.00800 -30.49700 1.000 21.29000 169 PRO A C 1
ATOM 1350 O O . PRO A 1 169 ? -2.77300 -27.43100 -31.10200 1.000 19.33000 169 PRO A O 1
ATOM 1354 N N . THR A 1 170 ? -1.40900 -25.72400 -30.51100 1.000 16.32000 170 THR A N 1
ATOM 1355 C CA . THR A 1 170 ? -2.26900 -24.63900 -30.97700 1.000 19.63000 170 THR A CA 1
ATOM 1356 C C . THR A 1 170 ? -1.38400 -23.46200 -31.37000 1.000 17.28000 170 THR A C 1
ATOM 1357 O O . THR A 1 170 ? -0.26300 -23.32800 -30.87600 1.000 19.93000 170 THR A O 1
ATOM 1361 N N . THR A 1 171 ? -1.88600 -22.61700 -32.27400 1.000 15.84000 171 THR A N 1
ATOM 1362 C CA . THR A 1 171 ? -1.30000 -21.30400 -32.51000 1.000 13.95000 171 THR A CA 1
ATOM 1363 C C . THR A 1 171 ? -2.13600 -20.26600 -31.76200 1.000 16.29000 171 THR A C 1
ATOM 1364 O O . THR A 1 171 ? -3.34900 -20.16300 -31.97600 1.000 15.22000 171 THR A O 1
ATOM 1368 N N . PHE A 1 172 ? -1.49900 -19.54300 -30.83800 1.000 12.03000 172 PHE A N 1
ATOM 1369 C CA . PHE A 1 172 ? -2.20500 -18.67500 -29.90700 1.000 12.94000 172 PHE A CA 1
ATOM 1370 C C . PHE A 1 172 ? -1.38100 -17.43200 -29.62100 1.000 9.74000 172 PHE A C 1
ATOM 1371 O O . PHE A 1 172 ? -0.15100 -17.43700 -29.73800 1.000 11.33000 172 PHE A O 1
ATOM 1379 N N . TYR A 1 173 ? -2.08000 -16.36000 -29.25000 1.000 11.18000 173 TYR A N 1
ATOM 1380 C CA . TYR A 1 173 ? -1.41900 -15.14600 -28.79400 1.000 9.94000 173 TYR A CA 1
ATOM 1381 C C . TYR A 1 173 ? -1.01900 -15.25400 -27.32500 1.000 10.21000 173 TYR A C 1
ATOM 1382 O O . TYR A 1 173 ? -1.63100 -15.97100 -26.53300 1.000 10.13000 173 TYR A O 1
ATOM 1391 N N . GLN A 1 174 ? 0.03500 -14.53000 -26.98300 1.000 9.31000 174 GLN A N 1
ATOM 1392 C CA . GLN A 1 174 ? 0.39900 -14.28300 -25.60100 1.000 8.71000 174 GLN A CA 1
ATOM 1393 C C . GLN A 1 174 ? 0.27500 -12.79000 -25.35800 1.000 8.26000 174 GLN A C 1
ATOM 1394 O O . GLN A 1 174 ? 0.76200 -11.98800 -26.16600 1.000 10.03000 174 GLN A O 1
ATOM 1400 N N . TYR A 1 175 ? -0.34400 -12.41700 -24.23100 1.000 8.37000 175 TYR A N 1
ATOM 1401 C CA . TYR A 1 175 ? -0.40500 -11.01700 -23.82600 1.000 9.29000 175 TYR A CA 1
ATOM 1402 C C . TYR A 1 175 ? 0.51700 -10.83100 -22.63100 1.000 9.83000 175 TYR A C 1
ATOM 1403 O O . TYR A 1 175 ? 0.51200 -11.64900 -21.70400 1.000 9.95000 175 TYR A O 1
ATOM 1412 N N . TRP A 1 176 ? 1.29700 -9.75300 -22.65300 1.000 8.73000 176 TRP A N 1
ATOM 1413 C CA . TRP A 1 176 ? 2.30400 -9.49200 -21.63500 1.000 9.77000 176 TRP A CA 1
ATOM 1414 C C . TRP A 1 176 ? 2.10500 -8.11400 -21.02600 1.000 8.59000 176 TRP A C 1
ATOM 1415 O O . TRP A 1 176 ? 1.72900 -7.15300 -21.70600 1.000 9.39000 176 TRP A O 1
ATOM 1426 N N . SER A 1 177 ? 2.42100 -8.01300 -19.74100 1.000 9.65000 177 SER A N 1
ATOM 1427 C CA A SER A 1 177 ? 2.51300 -6.72900 -19.06100 0.830 9.46000 177 SER A CA 1
ATOM 1428 C CA B SER A 1 177 ? 2.50300 -6.73600 -19.03900 0.170 9.53000 177 SER A CA 1
ATOM 1429 C C . SER A 1 177 ? 3.77800 -6.77300 -18.21800 1.000 11.67000 177 SER A C 1
ATOM 1430 O O . SER A 1 177 ? 3.96200 -7.69400 -17.42100 1.000 11.12000 177 SER A O 1
ATOM 1435 N N . LYS A 1 178 ? 4.67200 -5.80600 -18.43100 1.000 9.68000 178 LYS A N 1
ATOM 1436 C CA . LYS A 1 178 ? 5.99100 -5.81400 -17.79300 1.000 9.97000 178 LYS A CA 1
ATOM 1437 C C . LYS A 1 178 ? 6.21400 -4.47400 -17.10500 1.000 10.73000 178 LYS A C 1
ATOM 1438 O O . LYS A 1 178 ? 6.14200 -3.42300 -17.77100 1.000 11.27000 178 LYS A O 1
ATOM 1444 N N . PRO A 1 179 ? 6.50200 -4.44600 -15.80900 1.000 10.41000 179 PRO A N 1
ATOM 1445 C CA . PRO A 1 179 ? 6.72400 -3.16600 -15.13300 1.000 10.70000 179 PRO A CA 1
ATOM 1446 C C . PRO A 1 179 ? 8.09600 -2.59900 -15.47200 1.000 10.73000 179 PRO A C 1
ATOM 1447 O O . PRO A 1 179 ? 8.97600 -3.28400 -15.98800 1.000 12.27000 179 PRO A O 1
ATOM 1451 N N . SER A 1 180 ? 8.26600 -1.31500 -15.16900 1.000 13.17000 180 SER A N 1
ATOM 1452 C CA . SER A 1 180 ? 9.50200 -0.62800 -15.52300 1.000 14.85000 180 SER A CA 1
ATOM 1453 C C . SER A 1 180 ? 10.66900 -0.96500 -14.60200 1.000 14.41000 180 SER A C 1
ATOM 1454 O O . SER A 1 180 ? 11.78800 -0.52000 -14.87900 1.000 16.81000 180 SER A O 1
ATOM 1457 N N . ALA A 1 181 ? 10.43800 -1.70700 -13.51800 1.000 14.26000 181 ALA A N 1
ATOM 1458 C CA . ALA A 1 181 ? 11.49900 -2.14800 -12.62500 1.000 13.66000 181 ALA A CA 1
ATOM 1459 C C . ALA A 1 181 ? 11.12800 -3.50600 -12.04200 1.000 12.73000 181 ALA A C 1
ATOM 1460 O O . ALA A 1 181 ? 9.94300 -3.84700 -11.93900 1.000 13.89000 181 ALA A O 1
ATOM 1462 N N . GLN A 1 182 ? 12.14800 -4.28300 -11.67400 1.000 13.10000 182 GLN A N 1
ATOM 1463 C CA . GLN A 1 182 ? 11.93000 -5.53800 -10.96200 1.000 12.90000 182 GLN A CA 1
ATOM 1464 C C . GLN A 1 182 ? 11.24800 -5.25900 -9.62900 1.000 14.08000 182 GLN A C 1
ATOM 1465 O O . GLN A 1 182 ? 11.58500 -4.30100 -8.92900 1.000 13.82000 182 GLN A O 1
ATOM 1471 N N . GLN A 1 183 ? 10.29000 -6.10300 -9.26000 1.000 12.30000 183 GLN A N 1
ATOM 1472 C CA . GLN A 1 183 ? 9.56700 -5.94000 -8.00300 1.000 12.09000 183 GLN A CA 1
ATOM 1473 C C . GLN A 1 183 ? 10.34500 -6.59700 -6.86500 1.000 11.62000 183 GLN A C 1
ATOM 1474 O O . GLN A 1 183 ? 10.79900 -7.73700 -6.98400 1.000 12.79000 183 GLN A O 1
ATOM 1480 N N . GLU A 1 184 ? 10.51200 -5.86300 -5.76700 1.000 12.05000 184 GLU A N 1
ATOM 1481 C CA . GLU A 1 184 ? 11.44300 -6.25100 -4.71500 1.000 13.73000 184 GLU A CA 1
ATOM 1482 C C . GLU A 1 184 ? 10.94500 -7.45900 -3.93400 1.000 12.70000 184 GLU A C 1
ATOM 1483 O O . GLU A 1 184 ? 9.74500 -7.62900 -3.70300 1.000 12.86000 184 GLU A O 1
ATOM 1489 N N . LEU A 1 185 ? 11.89300 -8.27800 -3.48700 1.000 13.92000 185 LEU A N 1
ATOM 1490 C CA . LEU A 1 185 ? 11.59700 -9.32900 -2.52700 1.000 13.48000 185 LEU A CA 1
ATOM 1491 C C . LEU A 1 185 ? 11.30800 -8.72900 -1.15400 1.000 14.20000 185 LEU A C 1
ATOM 1492 O O . LEU A 1 185 ? 11.75200 -7.62700 -0.82200 1.000 16.03000 185 LEU A O 1
ATOM 1497 N N . GLY A 1 186 ? 10.54300 -9.46600 -0.35400 1.000 12.67000 186 GLY A N 1
ATOM 1498 C CA . GLY A 1 186 ? 10.38200 -9.14100 1.05100 1.000 13.40000 186 GLY A CA 1
ATOM 1499 C C . GLY A 1 186 ? 9.30200 -8.13600 1.36900 1.000 15.59000 186 GLY A C 1
ATOM 1500 O O . GLY A 1 186 ? 9.16300 -7.75400 2.54100 1.000 17.55000 186 GLY A O 1
ATOM 1501 N N . LYS A 1 187 ? 8.53900 -7.68800 0.38000 1.000 15.04000 187 LYS A N 1
ATOM 1502 C CA . LYS A 1 187 ? 7.51000 -6.68100 0.56700 1.000 17.28000 187 LYS A CA 1
ATOM 1503 C C . LYS A 1 187 ? 6.24600 -7.13500 -0.14300 1.000 14.40000 187 LYS A C 1
ATOM 1504 O O . LYS A 1 187 ? 6.31000 -7.77600 -1.19600 1.000 15.75000 187 LYS A O 1
ATOM 1510 N N . ASP A 1 188 ? 5.09600 -6.79500 0.43200 1.000 13.17000 188 ASP A N 1
ATOM 1511 C CA . ASP A 1 188 ? 3.83400 -7.14000 -0.20600 1.000 14.83000 188 ASP A CA 1
ATOM 1512 C C . ASP A 1 188 ? 3.67700 -6.34300 -1.49200 1.000 15.56000 188 ASP A C 1
ATOM 1513 O O . ASP A 1 188 ? 4.00300 -5.15300 -1.55100 1.000 15.06000 188 ASP A O 1
ATOM 1518 N N . HIS A 1 189 ? 3.16900 -7.00400 -2.52900 1.000 12.40000 189 HIS A N 1
ATOM 1519 C CA . HIS A 1 189 ? 2.82300 -6.34500 -3.77800 1.000 12.85000 189 HIS A CA 1
ATOM 1520 C C . HIS A 1 189 ? 1.40600 -6.74200 -4.16100 1.000 11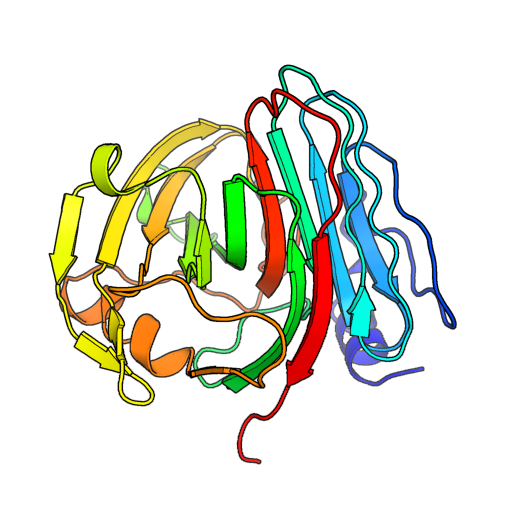.87000 189 HIS A C 1
ATOM 1521 O O . HIS A 1 189 ? 0.86400 -7.73100 -3.66600 1.000 13.36000 189 HIS A O 1
ATOM 1528 N N . LYS A 1 190 ? 0.82300 -5.95700 -5.06400 1.000 12.78000 190 LYS A N 1
ATOM 1529 C CA . LYS A 1 190 ? -0.52400 -6.15400 -5.56800 1.000 15.65000 190 LYS A CA 1
ATOM 1530 C C . LYS A 1 190 ? -0.47400 -6.20500 -7.08400 1.000 15.11000 190 LYS A C 1
ATOM 1531 O O . LYS A 1 190 ? 0.25300 -5.42900 -7.71100 1.000 16.32000 190 LYS A O 1
ATOM 1537 N N . ILE A 1 191 ? -1.28200 -7.08300 -7.67100 1.000 11.60000 191 ILE A N 1
ATOM 1538 C CA . ILE A 1 191 ? -1.55900 -7.07500 -9.10200 1.000 10.83000 191 ILE A CA 1
ATOM 1539 C C . ILE A 1 191 ? -3.05300 -6.82500 -9.24500 1.000 10.29000 191 ILE A C 1
ATOM 1540 O O . ILE A 1 191 ? -3.87500 -7.68300 -8.88800 1.000 13.13000 191 ILE A O 1
ATOM 1545 N N . ILE A 1 192 ? -3.40600 -5.63700 -9.72400 1.000 11.73000 192 ILE A N 1
ATOM 1546 C CA . ILE A 1 192 ? -4.80200 -5.26000 -9.92600 1.000 12.36000 192 ILE A CA 1
ATOM 1547 C C . ILE A 1 192 ? -5.13200 -5.72300 -11.34100 1.000 10.96000 192 ILE A C 1
ATOM 1548 O O . ILE A 1 192 ? -4.93300 -5.00100 -12.31000 1.000 11.65000 192 ILE A O 1
ATOM 1553 N N . PHE A 1 193 ? -5.63600 -6.95700 -11.44900 1.000 12.13000 193 PHE A N 1
ATOM 1554 C CA . PHE A 1 193 ? -5.75800 -7.61000 -12.75500 1.000 10.98000 193 PHE A CA 1
ATOM 1555 C C . PHE A 1 193 ? -6.58600 -6.78100 -13.73500 1.000 11.32000 193 PHE A C 1
ATOM 1556 O O . PHE A 1 193 ? -6.26400 -6.71900 -14.92800 1.000 11.50000 193 PHE A O 1
ATOM 1564 N N . ALA A 1 194 ? -7.65300 -6.13000 -13.24800 1.000 12.53000 194 ALA A N 1
ATOM 1565 C CA . ALA A 1 194 ? -8.51900 -5.34100 -14.11600 1.000 13.13000 194 ALA A CA 1
ATOM 1566 C C . ALA A 1 194 ? -7.75400 -4.27600 -14.89100 1.000 12.26000 194 ALA A C 1
ATOM 1567 O O . ALA A 1 194 ? -8.12700 -3.95400 -16.02600 1.000 14.07000 194 ALA A O 1
ATOM 1569 N N . ASP A 1 195 ? -6.69500 -3.71100 -14.29800 1.000 13.40000 195 ASP A N 1
ATOM 1570 C CA . ASP A 1 195 ? -5.94600 -2.66100 -14.98700 1.000 13.38000 195 ASP A CA 1
ATOM 1571 C C . ASP A 1 195 ? -5.20500 -3.22300 -16.19300 1.000 11.72000 195 ASP A C 1
ATOM 1572 O O . ASP A 1 195 ? -5.04500 -2.54400 -17.21100 1.000 12.12000 195 ASP A O 1
ATOM 1577 N N . HIS A 1 196 ? -4.72600 -4.45800 -16.07400 1.000 12.34000 196 HIS A N 1
ATOM 1578 C CA . HIS A 1 196 ? -3.99500 -5.10200 -17.15700 1.000 12.13000 196 HIS A CA 1
ATOM 1579 C C . HIS A 1 196 ? -4.93800 -5.60400 -18.24200 1.000 11.77000 196 HIS A C 1
ATOM 1580 O O . HIS A 1 196 ? -4.66000 -5.43100 -19.43400 1.000 11.64000 196 HIS A O 1
ATOM 1587 N N . VAL A 1 197 ? -6.06600 -6.20400 -17.84300 1.000 11.24000 197 VAL A N 1
ATOM 1588 C CA . VAL A 1 197 ? -7.12300 -6.53900 -18.79600 1.000 12.71000 197 VAL A CA 1
ATOM 1589 C C . VAL A 1 197 ? -7.50600 -5.30500 -19.60600 1.000 12.21000 197 VAL A C 1
ATOM 1590 O O . VAL A 1 197 ? -7.62600 -5.35300 -20.83500 1.000 12.12000 197 VAL A O 1
ATOM 1594 N N . LYS A 1 198 ? -7.71500 -4.18200 -18.90700 1.000 13.38000 198 LYS A N 1
ATOM 1595 C CA A LYS A 1 198 ? -8.10400 -2.94300 -19.57400 0.620 14.01000 198 LYS A CA 1
ATOM 1596 C CA B LYS A 1 198 ? -8.10200 -2.94300 -19.57600 0.380 14.02000 198 LYS A CA 1
ATOM 1597 C C . LYS A 1 198 ? -7.01600 -2.46200 -20.52800 1.000 12.79000 198 LYS A C 1
ATOM 1598 O O . LYS A 1 198 ? -7.30500 -2.05000 -21.65400 1.000 12.73000 198 LYS A O 1
ATOM 1609 N N . ALA A 1 199 ? -5.75600 -2.51000 -20.09400 1.000 12.39000 199 ALA A N 1
ATOM 1610 C CA . ALA A 1 199 ? -4.67000 -2.02200 -20.93900 1.000 11.46000 199 ALA A CA 1
ATOM 1611 C C . ALA A 1 199 ? -4.53300 -2.84300 -22.21700 1.000 10.87000 199 ALA A C 1
ATOM 1612 O O . ALA A 1 199 ? -4.27900 -2.29000 -23.29000 1.000 12.21000 199 ALA A O 1
ATOM 1614 N N . TRP A 1 200 ? -4.65800 -4.16900 -22.11000 1.000 11.01000 200 TRP A N 1
ATOM 1615 C CA . TRP A 1 200 ? -4.65400 -5.00900 -23.30300 1.000 10.56000 200 TRP A CA 1
ATOM 1616 C C . TRP A 1 200 ? -5.83700 -4.66800 -24.20800 1.000 10.23000 200 TRP A C 1
ATOM 1617 O O . TRP A 1 200 ? -5.67700 -4.51300 -25.42400 1.000 11.21000 200 TRP A O 1
ATOM 1628 N N . ALA A 1 201 ? -7.03300 -4.52400 -23.61800 1.000 12.33000 201 ALA A N 1
ATOM 1629 C CA . ALA A 1 201 ? -8.20600 -4.21300 -24.42600 1.000 11.84000 201 ALA A CA 1
ATOM 1630 C C . ALA A 1 201 ? -8.07100 -2.85500 -25.10100 1.000 12.23000 201 ALA A C 1
ATOM 1631 O O . ALA A 1 201 ? -8.57900 -2.66600 -26.21300 1.000 13.20000 201 ALA A O 1
ATOM 1633 N N . ASP A 1 202 ? -7.35500 -1.91700 -24.46500 1.000 13.42000 202 ASP A N 1
ATOM 1634 C CA . ASP A 1 202 ? -7.17000 -0.58200 -25.02800 1.000 14.33000 202 ASP A CA 1
ATOM 1635 C C . ASP A 1 202 ? -6.45000 -0.59300 -26.36700 1.000 14.97000 202 ASP A C 1
ATOM 1636 O O . ASP A 1 202 ? -6.58300 0.37100 -27.13000 1.000 15.12000 202 ASP A O 1
ATOM 1641 N N . THR A 1 203 ? -5.67100 -1.63300 -26.67400 1.000 14.14000 203 THR A N 1
ATOM 1642 C CA . THR A 1 203 ? -5.06300 -1.76200 -27.99200 1.000 13.71000 203 THR A CA 1
ATOM 1643 C C . THR A 1 203 ? -5.71700 -2.86600 -28.81300 1.000 13.00000 203 THR A C 1
ATOM 1644 O O . THR A 1 203 ? -5.13600 -3.34000 -29.79600 1.000 16.01000 203 THR A O 1
ATOM 1648 N N . GLY A 1 204 ? -6.92700 -3.26800 -28.42700 1.000 12.86000 204 GLY A N 1
ATOM 1649 C CA . GLY A 1 204 ? -7.67700 -4.23900 -29.19300 1.000 13.45000 204 GLY A CA 1
ATOM 1650 C C . GLY A 1 204 ? -7.33800 -5.68100 -28.90500 1.000 13.28000 204 GLY A C 1
ATOM 1651 O O . GLY A 1 204 ? -7.73200 -6.56300 -29.67800 1.000 14.98000 204 GLY A O 1
ATOM 1652 N N . TRP A 1 205 ? -6.62200 -5.95200 -27.82000 1.000 12.53000 205 TRP A N 1
ATOM 1653 C CA . TRP A 1 205 ? -6.24600 -7.31100 -27.44100 1.000 12.42000 205 TRP A CA 1
ATOM 1654 C C . TRP A 1 205 ? -7.24100 -7.78000 -26.38700 1.000 11.55000 205 TRP A C 1
ATOM 1655 O O . TRP A 1 205 ? -7.09800 -7.49400 -25.19400 1.000 11.94000 205 TRP A O 1
ATOM 1666 N N . ILE A 1 206 ? -8.26100 -8.49600 -26.84300 1.000 11.49000 206 ILE A N 1
ATOM 1667 C CA . ILE A 1 206 ? -9.35000 -8.94700 -25.99400 1.000 11.44000 206 ILE A C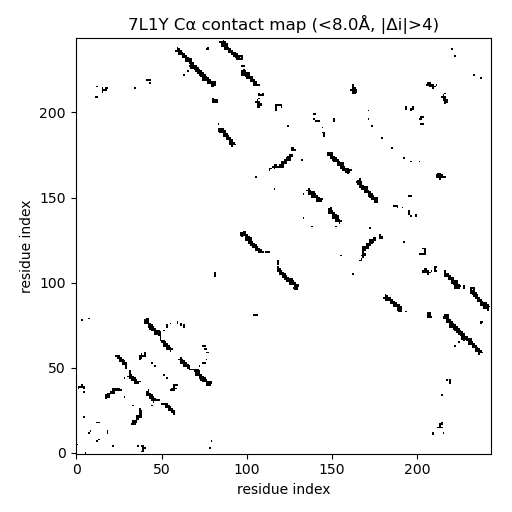A 1
ATOM 1668 C C . ILE A 1 206 ? 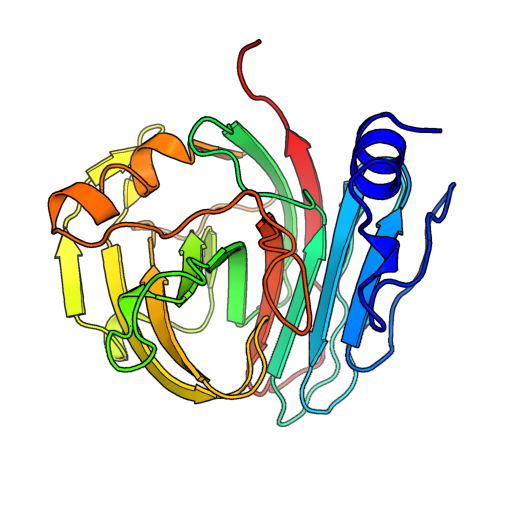-9.00400 -10.32700 -25.46000 1.000 12.18000 206 ILE A C 1
ATOM 1669 O O . ILE A 1 206 ? -8.54700 -11.20300 -26.21100 1.000 11.48000 206 ILE A O 1
ATOM 1674 N N . LEU A 1 207 ? -9.20000 -10.51900 -24.16500 1.000 11.42000 207 LEU A N 1
ATOM 1675 C CA . LEU A 1 207 ? -9.00000 -11.82300 -23.56700 1.000 12.58000 207 LEU A CA 1
ATOM 1676 C C . LEU A 1 207 ? -10.23600 -12.67800 -23.80500 1.000 13.81000 207 LEU A C 1
ATOM 1677 O O . LEU A 1 207 ? -11.34100 -12.27100 -23.42200 1.000 14.36000 207 LEU A O 1
ATOM 1682 N N . PRO A 1 208 ? -10.10100 -13.85300 -24.40500 1.000 12.49000 208 PRO A N 1
ATOM 1683 C CA . PRO A 1 208 ? -11.23100 -14.77800 -24.48100 1.000 15.07000 208 PRO A CA 1
ATOM 1684 C C . PRO A 1 208 ? -11.54400 -15.32700 -23.09600 1.000 12.74000 208 PRO A C 1
ATOM 1685 O O . PRO A 1 208 ? -10.76900 -15.18600 -22.14500 1.000 13.20000 208 PRO A O 1
ATOM 1689 N N . ASP A 1 209 ? -12.70300 -15.97100 -22.99600 1.000 13.60000 209 ASP A N 1
ATOM 1690 C CA . ASP A 1 209 ? -13.30000 -16.31300 -21.71100 1.000 13.11000 209 ASP A CA 1
ATOM 1691 C C . ASP A 1 209 ? -12.31700 -17.00000 -20.76800 1.000 13.04000 209 ASP A C 1
ATOM 1692 O O . ASP A 1 209 ? -11.66000 -17.97800 -21.13700 1.000 12.56000 209 ASP A O 1
ATOM 1697 N N . MET A 1 210 ? -12.24600 -16.49600 -19.53300 1.000 12.48000 210 MET A N 1
ATOM 1698 C CA . MET A 1 210 ? -11.29800 -16.97700 -18.53700 1.000 11.77000 210 MET A CA 1
ATOM 1699 C C . MET A 1 210 ? -11.95100 -17.82200 -17.45900 1.000 12.90000 210 MET A C 1
ATOM 1700 O O . MET A 1 210 ? -11.30900 -18.11600 -16.44400 1.000 11.69000 210 MET A O 1
ATOM 1705 N N . ASN A 1 211 ? -13.20600 -18.22900 -17.64600 1.000 14.30000 211 ASN A N 1
ATOM 1706 C CA . ASN A 1 211 ? -13.93300 -18.97200 -16.62300 1.000 13.85000 211 ASN A CA 1
ATOM 1707 C C . ASN A 1 211 ? -14.61900 -20.19400 -17.24500 1.000 15.03000 211 ASN A C 1
ATOM 1708 O O . ASN A 1 211 ? -15.84100 -20.33700 -17.20000 1.000 16.34000 211 ASN A O 1
ATOM 1713 N N . ASN A 1 212 ? -13.82800 -21.10300 -17.80900 1.000 13.28000 212 ASN A N 1
ATOM 1714 C CA . ASN A 1 212 ? -14.42900 -22.28600 -18.40800 1.000 14.16000 212 ASN A CA 1
ATOM 1715 C C . ASN A 1 212 ? -13.47000 -23.46700 -18.38000 1.000 15.38000 212 ASN A C 1
ATOM 1716 O O . ASN A 1 212 ? -12.24300 -23.31300 -18.29700 1.000 14.04000 212 ASN A O 1
ATOM 1721 N N . PHE A 1 213 ? -14.06800 -24.65700 -18.47000 1.000 14.04000 213 PHE A N 1
ATOM 1722 C CA . PHE A 1 213 ? -13.37200 -25.92800 -18.60400 1.000 13.43000 213 PHE A CA 1
ATOM 1723 C C . PHE A 1 213 ? -13.52400 -26.49300 -20.02100 1.000 15.80000 213 PHE A C 1
ATOM 1724 O O . PHE A 1 213 ? -13.57400 -27.71200 -20.20900 1.000 17.13000 213 PHE A O 1
ATOM 1732 N N . ASP A 1 214 ? -13.59900 -25.62100 -21.03300 1.000 14.58000 214 ASP A N 1
ATOM 1733 C CA . ASP A 1 214 ? -13.88300 -26.06400 -22.39600 1.000 15.68000 214 ASP A CA 1
ATOM 1734 C C . ASP A 1 214 ? -12.65900 -26.58200 -23.13500 1.000 17.34000 214 ASP A C 1
ATOM 1735 O O . ASP A 1 214 ? -12.81400 -27.28800 -24.14200 1.000 19.21000 214 ASP A O 1
ATOM 1740 N N . ALA A 1 215 ? -11.45500 -26.22500 -22.69900 1.000 14.69000 215 ALA A N 1
ATOM 1741 C CA . ALA A 1 215 ? -10.26500 -26.66700 -23.40100 1.000 14.23000 215 ALA A CA 1
ATOM 1742 C C . ALA A 1 215 ? -10.02800 -28.15000 -23.14900 1.000 14.27000 215 ALA A C 1
ATOM 1743 O O . ALA A 1 215 ? -10.60100 -28.75000 -22.23800 1.000 14.94000 215 ALA A O 1
ATOM 1745 N N . SER A 1 216 ? -9.15600 -28.73900 -23.96700 1.000 14.40000 216 SER A N 1
ATOM 1746 C CA . SER A 1 216 ? -8.97000 -30.18400 -23.91200 1.000 13.56000 216 SER A CA 1
ATOM 1747 C C . SER A 1 216 ? -8.15700 -30.62300 -22.69900 1.000 16.38000 216 SER A C 1
ATOM 1748 O O . SER A 1 216 ? -8.41100 -31.70100 -22.14800 1.000 16.62000 216 SER A O 1
ATOM 1751 N N . ASP A 1 217 ? -7.18900 -29.81300 -22.26200 1.000 14.08000 217 ASP A N 1
ATOM 1752 C CA . ASP A 1 217 ? -6.17000 -30.28100 -21.33000 1.000 13.55000 217 ASP A CA 1
ATOM 1753 C C . ASP A 1 217 ? -6.22800 -29.64800 -19.94800 1.000 12.08000 217 ASP A C 1
ATOM 1754 O O . ASP A 1 217 ? -5.90700 -30.33400 -18.97400 1.000 12.73000 217 ASP A O 1
ATOM 1759 N N . ASP A 1 218 ? -6.61600 -28.37900 -19.81700 1.000 12.22000 218 ASP A N 1
ATOM 1760 C CA . ASP A 1 218 ? -6.55100 -27.71600 -18.52000 1.000 10.66000 218 ASP A CA 1
ATOM 1761 C C . ASP A 1 218 ? -7.64400 -26.66500 -18.43900 1.000 12.36000 218 ASP A C 1
ATOM 1762 O O . ASP A 1 218 ? -8.10800 -26.16400 -19.47000 1.000 11.93000 218 ASP A O 1
ATOM 1767 N N . PRO A 1 219 ? -8.03400 -26.27400 -17.22300 1.000 10.35000 219 PRO A N 1
ATOM 1768 C CA . PRO A 1 219 ? -8.88900 -25.09000 -17.04200 1.000 12.01000 219 PRO A CA 1
ATOM 1769 C C . PRO A 1 219 ? -8.20700 -23.82000 -17.52900 1.000 9.53000 219 PRO A C 1
ATOM 1770 O O . PRO A 1 219 ? -6.99000 -23.75800 -17.71000 1.000 9.96000 219 PRO A O 1
ATOM 1774 N N . THR A 1 220 ? -9.02600 -22.78100 -17.72700 1.000 11.31000 220 THR A N 1
ATOM 1775 C CA . THR A 1 220 ? -8.54800 -21.41300 -17.94100 1.000 10.09000 220 THR A CA 1
ATOM 1776 C C . THR A 1 220 ? -8.10900 -20.83300 -16.59000 1.000 9.91000 220 THR A C 1
ATOM 1777 O O . THR A 1 220 ? -8.70700 -19.90700 -16.03800 1.000 10.50000 220 THR A O 1
ATOM 1781 N N . TYR A 1 221 ? -7.02100 -21.38800 -16.06200 1.000 9.96000 221 TYR A N 1
ATOM 1782 C CA . TYR A 1 221 ? -6.57800 -21.05500 -14.71400 1.000 9.20000 221 TYR A CA 1
ATOM 1783 C C . TYR A 1 221 ? -5.86200 -19.69900 -14.66400 1.000 8.42000 221 TYR A C 1
ATOM 1784 O O . TYR A 1 221 ? -5.59600 -19.05800 -15.67900 1.000 9.05000 221 TYR A O 1
ATOM 1793 N N . GLN A 1 222 ? -5.55900 -19.26900 -13.43800 1.000 8.76000 222 GLN A N 1
ATOM 1794 C CA . GLN A 1 222 ? -4.75500 -18.07200 -13.19200 1.000 9.12000 222 GLN A CA 1
ATOM 1795 C C . GLN A 1 222 ? -3.96200 -18.30700 -11.91800 1.000 9.39000 222 GLN A C 1
ATOM 1796 O O . GLN A 1 222 ? -4.55200 -18.58300 -10.87000 1.000 8.89000 222 GLN A O 1
ATOM 1802 N N . VAL A 1 223 ? -2.63300 -18.19500 -11.99500 1.000 9.00000 223 VAL A N 1
ATOM 1803 C CA . VAL A 1 223 ? -1.76000 -18.49000 -10.86300 1.000 9.89000 223 VAL A CA 1
ATOM 1804 C C . VAL A 1 223 ? -0.65200 -17.44600 -10.78900 1.000 8.65000 223 VAL A C 1
ATOM 1805 O O . VAL A 1 223 ? -0.43300 -16.66700 -11.71400 1.000 9.03000 223 VAL A O 1
ATOM 1809 N N . LEU A 1 224 ? 0.04500 -17.43100 -9.64900 1.000 9.39000 224 LEU A N 1
ATOM 1810 C CA . LEU A 1 224 ? 1.34000 -16.76900 -9.53300 1.000 8.49000 224 LEU A CA 1
ATOM 1811 C C . LEU A 1 224 ? 2.39900 -17.83100 -9.80000 1.000 9.20000 224 LEU A C 1
ATOM 1812 O O . LEU A 1 224 ? 2.51700 -18.80500 -9.04400 1.000 9.51000 224 LEU A O 1
ATOM 1817 N N . ALA A 1 225 ? 3.11500 -17.68900 -10.91400 1.000 8.79000 225 ALA A N 1
ATOM 1818 C CA . ALA A 1 225 ? 3.97700 -18.75400 -11.40700 1.000 8.82000 225 ALA A CA 1
ATOM 1819 C C . ALA A 1 225 ? 5.45800 -18.39200 -11.36200 1.000 8.62000 225 ALA A C 1
ATOM 1820 O O . ALA A 1 225 ? 5.85100 -17.22100 -11.46900 1.000 9.43000 225 ALA A O 1
ATOM 1822 N N . VAL A 1 226 ? 6.27300 -19.43500 -11.22700 1.000 8.82000 226 VAL A N 1
ATOM 1823 C CA . VAL A 1 226 ? 7.69700 -19.40000 -11.52900 1.000 9.41000 226 VAL A CA 1
ATOM 1824 C C . VAL A 1 226 ? 7.89100 -20.10200 -12.86400 1.000 9.19000 226 VAL A C 1
ATOM 1825 O O . VAL A 1 226 ? 7.40800 -21.22700 -13.05600 1.000 9.83000 226 VAL A O 1
ATOM 1829 N N . GLU A 1 227 ? 8.57600 -19.44400 -13.79400 1.000 9.25000 227 GLU A N 1
ATOM 1830 C CA . GLU A 1 227 ? 8.92100 -20.06100 -15.06700 1.000 9.72000 227 GLU A CA 1
ATOM 1831 C C . GLU A 1 227 ? 10.43100 -20.03200 -15.24100 1.000 9.61000 227 GLU A C 1
ATOM 1832 O O . GLU A 1 227 ? 11.07700 -19.02200 -14.95000 1.000 10.62000 227 GLU A O 1
ATOM 1838 N N . VAL A 1 228 ? 10.99600 -21.14400 -15.71900 1.000 9.21000 228 VAL A N 1
ATOM 1839 C CA . VAL A 1 228 ? 12.40800 -21.19400 -16.09800 1.000 11.52000 228 VAL A CA 1
ATOM 1840 C C . VAL A 1 228 ? 12.53000 -21.70900 -17.52300 1.000 12.25000 228 VAL A C 1
ATOM 1841 O O . VAL A 1 228 ? 11.86500 -22.68300 -17.89800 1.000 13.73000 228 VAL A O 1
ATOM 1845 N N . PHE A 1 229 ? 13.36500 -21.03900 -18.31600 1.000 11.80000 229 PHE A N 1
ATOM 1846 C CA . PHE A 1 229 ? 13.71700 -21.43700 -19.67700 1.000 13.13000 229 PHE A CA 1
ATOM 1847 C C . PHE A 1 229 ? 15.20300 -21.74700 -19.69000 1.000 12.16000 229 PHE A C 1
ATOM 1848 O O . PHE A 1 229 ? 16.01600 -20.85600 -19.42800 1.000 13.97000 229 PHE A O 1
ATOM 1856 N N . ASN A 1 230 ? 15.55100 -22.98000 -20.03800 1.000 11.58000 230 ASN A N 1
ATOM 1857 C CA . ASN A 1 230 ? 16.94400 -23.40700 -20.15200 1.000 12.89000 230 ASN A CA 1
ATOM 1858 C C . ASN A 1 230 ? 17.81000 -22.88300 -19.01100 1.000 13.11000 230 ASN A C 1
ATOM 1859 O O . ASN A 1 230 ? 18.83300 -22.23000 -19.25500 1.000 13.97000 230 ASN A O 1
ATOM 1864 N N . PRO A 1 231 ? 17.43400 -23.12500 -17.75700 1.000 12.02000 231 PRO A N 1
ATOM 1865 C CA . PRO A 1 231 ? 18.23500 -22.60100 -16.64300 1.000 13.03000 231 PRO A CA 1
ATOM 1866 C C . PRO A 1 231 ? 19.66000 -23.14100 -16.68500 1.000 13.27000 231 PRO A C 1
ATOM 1867 O O . PRO A 1 231 ? 19.88400 -24.33700 -16.88800 1.000 14.20000 231 PRO A O 1
ATOM 1871 N N . GLN A 1 232 ? 20.62500 -22.24200 -16.49400 1.000 14.79000 232 GLN A N 1
ATOM 1872 C CA . GLN A 1 232 ? 22.04100 -22.59500 -16.51500 1.000 17.05000 232 GLN A CA 1
ATOM 1873 C C . GLN A 1 232 ? 22.58900 -22.89100 -15.12900 1.000 14.11000 232 GLN A C 1
ATOM 1874 O O . GLN A 1 232 ? 23.80600 -23.03400 -14.97200 1.000 16.08000 232 GLN A O 1
ATOM 1880 N N . LYS A 1 233 ? 21.72300 -22.97100 -14.12500 1.000 15.32000 233 LYS A N 1
ATOM 1881 C CA . LYS A 1 233 ? 22.11100 -23.39500 -12.79100 1.000 13.63000 233 LYS A CA 1
ATOM 1882 C C . LYS A 1 233 ? 20.87500 -23.94600 -12.10400 1.000 14.96000 233 LYS A C 1
ATOM 1883 O O . LYS A 1 233 ? 19.74100 -23.69000 -12.52500 1.000 13.84000 233 LYS A O 1
ATOM 1889 N N . ASN A 1 234 ? 21.10600 -24.72300 -11.05500 1.000 13.98000 234 ASN A N 1
ATOM 1890 C CA . ASN A 1 234 ? 20.01800 -25.06500 -10.15400 1.000 13.86000 234 ASN A CA 1
ATOM 1891 C C . ASN A 1 234 ? 19.55200 -23.80400 -9.44500 1.000 15.50000 234 ASN A C 1
ATOM 1892 O O . ASN A 1 234 ? 20.32000 -22.85700 -9.25400 1.000 17.83000 234 ASN A O 1
ATOM 1897 N N . GLY A 1 235 ? 18.29000 -23.79900 -9.02700 1.000 13.43000 235 GLY A N 1
ATOM 1898 C CA . GLY A 1 235 ? 17.79600 -22.62700 -8.32800 1.000 13.30000 235 GLY A CA 1
ATOM 1899 C C . GLY A 1 235 ? 16.51700 -22.91900 -7.58400 1.000 12.50000 235 GLY A C 1
ATOM 1900 O O . GLY A 1 235 ? 15.91800 -23.98700 -7.71700 1.000 12.73000 235 GLY A O 1
ATOM 1901 N N . THR A 1 236 ? 16.12000 -21.95300 -6.75900 1.000 12.15000 236 THR A N 1
ATOM 1902 C CA . THR A 1 236 ? 14.84600 -22.00400 -6.05900 1.000 12.36000 236 THR A CA 1
ATOM 1903 C C . THR A 1 236 ? 14.22200 -20.61700 -6.06500 1.000 10.95000 236 THR A C 1
ATOM 1904 O O . THR A 1 236 ? 14.90700 -19.59800 -6.19000 1.000 12.91000 236 THR A O 1
ATOM 1908 N N . ALA A 1 237 ? 12.90200 -20.58800 -5.92800 1.000 11.72000 237 ALA A N 1
ATOM 1909 C CA . ALA A 1 237 ? 12.16700 -19.34200 -5.78800 1.000 12.11000 237 ALA A CA 1
ATOM 1910 C C . ALA A 1 237 ? 10.97400 -19.63200 -4.89900 1.000 13.63000 237 ALA A C 1
ATOM 1911 O O . ALA A 1 237 ? 10.31500 -20.66200 -5.06700 1.000 15.32000 237 ALA A O 1
ATOM 1913 N N . SER A 1 238 ? 10.70000 -18.73600 -3.95000 1.000 12.28000 238 SER A N 1
ATOM 1914 C CA . SER A 1 238 ? 9.64900 -18.99400 -2.97600 1.000 13.82000 238 SER A CA 1
ATOM 1915 C C . SER A 1 238 ? 8.89200 -17.72100 -2.62400 1.000 13.73000 238 SER A C 1
ATOM 1916 O O . SER A 1 238 ? 9.43200 -16.61100 -2.68000 1.000 13.80000 238 SER A O 1
ATOM 1919 N N . GLY A 1 239 ? 7.62600 -17.89700 -2.26400 1.000 12.21000 239 GLY A N 1
ATOM 1920 C CA . GLY A 1 239 ? 6.77400 -16.77800 -1.92500 1.000 12.32000 239 GLY A CA 1
ATOM 1921 C C . GLY A 1 239 ? 5.45500 -17.26100 -1.36700 1.000 11.04000 239 GLY A C 1
ATOM 1922 O O . GLY A 1 239 ? 5.28400 -18.44100 -1.05500 1.000 11.61000 239 GLY A O 1
ATOM 1923 N N . GLN A 1 240 ? 4.52100 -16.32500 -1.25700 1.000 12.07000 240 GLN A N 1
ATOM 1924 C CA . GLN A 1 240 ? 3.16900 -16.61300 -0.79900 1.000 10.85000 240 GLN A CA 1
ATOM 1925 C C . GLN A 1 240 ? 2.20600 -15.75700 -1.60200 1.000 11.74000 240 GLN A C 1
ATOM 1926 O O . GLN A 1 240 ? 2.47200 -14.57600 -1.83500 1.000 12.05000 240 GLN A O 1
ATOM 1932 N N . VAL A 1 241 ? 1.10000 -16.36200 -2.05100 1.000 12.42000 241 VAL A N 1
ATOM 1933 C CA . VAL A 1 241 ? 0.09300 -15.67700 -2.85000 1.000 11.62000 241 VAL A CA 1
ATOM 1934 C C . VAL A 1 241 ? -1.24000 -15.74200 -2.11700 1.000 11.34000 241 VAL A C 1
ATOM 1935 O O . VAL A 1 241 ? -1.51800 -16.69200 -1.37800 1.000 12.89000 241 VAL A O 1
ATOM 1939 N N . TRP A 1 242 ? -2.07300 -14.73800 -2.35700 1.000 11.37000 242 TRP A N 1
ATOM 1940 C CA . TRP A 1 242 ? -3.41400 -14.71400 -1.79800 1.000 10.86000 242 TRP A CA 1
ATOM 1941 C C . TRP A 1 242 ? -4.30800 -13.86400 -2.68300 1.000 12.72000 242 TRP A C 1
ATOM 1942 O O . TRP A 1 242 ? -3.84400 -13.14600 -3.57500 1.000 12.18000 242 TRP A O 1
ATOM 1953 N N . ASP A 1 243 ? -5.60700 -13.96300 -2.42300 1.000 11.64000 243 ASP A N 1
ATOM 1954 C CA . ASP A 1 243 ? -6.61800 -13.09700 -2.99700 1.000 12.27000 243 ASP A CA 1
ATOM 1955 C C . ASP A 1 243 ? -6.89800 -11.97900 -2.00000 1.000 12.54000 243 ASP A C 1
ATOM 1956 O O . ASP A 1 243 ? -7.22000 -12.25300 -0.83600 1.000 13.45000 243 ASP A O 1
ATOM 1961 N N . GLU A 1 244 ? -6.77300 -10.72600 -2.44400 1.000 11.91000 244 GLU A N 1
ATOM 1962 C CA . GLU A 1 244 ? -7.17600 -9.58200 -1.62500 1.000 12.92000 244 GLU A CA 1
ATOM 1963 C C . GLU A 1 244 ? -8.18200 -8.69500 -2.35000 1.000 12.42000 244 GLU A C 1
ATOM 1964 O O . GLU A 1 244 ? -8.25700 -7.49000 -2.10200 1.000 14.41000 244 GLU A O 1
ATOM 1970 N N . THR A 1 245 ? -8.95400 -9.28800 -3.26000 1.000 12.73000 245 THR A N 1
ATOM 1971 C CA . THR A 1 245 ? -9.96500 -8.55000 -3.99600 1.000 12.77000 245 THR A CA 1
ATOM 1972 C C . THR A 1 245 ? -10.92600 -7.87400 -3.02300 1.000 12.06000 245 THR A C 1
ATOM 1973 O O . THR A 1 245 ? -11.47900 -8.54700 -2.13400 1.000 14.53000 245 THR A O 1
ATOM 1977 N N . PRO A 1 246 ? -11.16200 -6.57400 -3.16000 1.000 12.45000 246 PRO A N 1
ATOM 1978 C CA . PRO A 1 246 ? -12.21200 -5.93100 -2.35900 1.000 14.34000 246 PRO A CA 1
ATOM 1979 C C . PRO A 1 246 ? -13.53500 -6.65700 -2.54500 1.000 16.42000 246 PRO A C 1
ATOM 1980 O O . PRO A 1 246 ? -13.99500 -6.87100 -3.67100 1.000 17.11000 246 PRO A O 1
ATOM 1984 N N . ARG A 1 247 ? -14.13100 -7.06000 -1.41900 1.000 17.37000 247 ARG A N 1
ATOM 1985 C CA . ARG A 1 247 ? -15.43400 -7.79200 -1.45500 1.000 19.31000 247 ARG A CA 1
ATOM 1986 C C . ARG A 1 247 ? -16.35500 -7.31100 -0.32200 1.000 19.75000 247 ARG A C 1
ATOM 1987 O O . ARG A 1 247 ? -15.81300 -6.79000 0.64000 1.000 15.73000 247 ARG A O 1
#

CATH classification: 2.60.120.180

Radius of gyration: 16.48 Å; Cα contacts (8 Å, |Δi|>4): 690; chains: 1; bounding box: 41×40×41 Å

Organism: NCBI:txid77133